Protein AF-K1RRA7-F1 (afdb_monomer_lite)

Secondary structure (DSSP, 8-state):
---TTS--SHHHHTT------TTBTTBPPTTS--TTIIIIIHHHHHHHHHHHHTTT-GGG-PPP---S-EEEEEEEEETTTTEEEEEEEEE-BPPPP-SSSPPPSSB--TT--PPPPPHHHHHHHSSEEEEEEEEETT-SPPSSBPPPPEEEEEEEESSS-EEEEEE---SSSPPPPBTT--PPPPPEEEEE-TTS-EEEEPSEEEEEE-TT-EEEEE------BS-GGGS-HHHHHHHHH-

pLDDT: mean 93.86, std 4.78, range [66.38, 98.62]

Organism: NCBI:txid408170

Radius of gyration: 19.61 Å; chains: 1; bounding box: 56×35×57 Å

Sequence (242 aa):
MTDPTIPPNSGTYRRFEVITPEGSLVNAVYPAATGSGNSITCQRLVDVLLGALAQVVPEKVCAAACGSMNGIQLGGYNPETHSFFANGETVGGGYGGMCDQDGTSGVNTHMTNTRNTPVEVLERIMPVKVIRYGLAPNSEGPGKHRGGFGIERVLEFQTDEVDCFIASDRVNTAPWGLNGGKAALGARFTVNRADGTEEHLPSKARVRFYKKDRLYIQTSGGGGWGNPLERDKKALKCDVKD

InterPro domains:
  IPR003692 Hydantoinase B/oxoprolinase [PF02538] (1-228)
  IPR045079 Oxoprolinase-like [PTHR11365] (4-187)

Structure (mmCIF, N/CA/C/O backbone):
data_AF-K1RRA7-F1
#
_entry.id   AF-K1RRA7-F1
#
loop_
_atom_site.group_PDB
_atom_site.id
_atom_site.type_symbol
_atom_site.label_atom_id
_atom_site.label_alt_id
_atom_site.label_comp_id
_atom_site.label_asym_id
_atom_site.label_entity_id
_atom_site.label_seq_id
_atom_site.pdbx_PDB_ins_code
_atom_site.Cartn_x
_atom_site.Cartn_y
_atom_site.Cartn_z
_atom_site.occupancy
_atom_site.B_iso_or_equiv
_atom_site.auth_seq_id
_atom_site.auth_comp_id
_atom_site.auth_asym_id
_atom_site.auth_atom_id
_atom_site.pdbx_PDB_model_num
ATOM 1 N N . MET A 1 1 ? 17.821 -9.047 -9.722 1.00 66.38 1 MET A N 1
ATOM 2 C CA . MET A 1 1 ? 18.661 -7.849 -9.954 1.00 66.38 1 MET A CA 1
ATOM 3 C C . MET A 1 1 ? 20.127 -8.109 -9.648 1.00 66.38 1 MET A C 1
ATOM 5 O O . MET A 1 1 ? 20.925 -8.082 -10.573 1.00 66.38 1 MET A O 1
ATOM 9 N N . THR A 1 2 ? 20.491 -8.387 -8.398 1.00 75.62 2 THR A N 1
ATOM 10 C CA . THR A 1 2 ? 21.842 -8.841 -8.030 1.00 75.62 2 THR A CA 1
ATOM 11 C C . THR A 1 2 ? 21.956 -10.359 -8.152 1.00 75.62 2 THR A C 1
ATOM 13 O O . THR A 1 2 ? 20.937 -11.049 -8.216 1.00 75.62 2 THR A O 1
ATOM 16 N N . ASP A 1 3 ? 23.184 -10.873 -8.206 1.00 78.31 3 ASP A N 1
ATOM 17 C CA . ASP A 1 3 ? 23.445 -12.312 -8.168 1.00 78.31 3 ASP A CA 1
ATOM 18 C C . ASP A 1 3 ? 23.044 -12.873 -6.784 1.00 78.31 3 ASP A C 1
ATOM 20 O O . ASP A 1 3 ? 23.628 -12.454 -5.779 1.00 78.31 3 ASP A O 1
ATOM 24 N N . PRO A 1 4 ? 22.042 -13.773 -6.696 1.00 79.62 4 PRO A N 1
ATOM 25 C CA . PRO A 1 4 ? 21.563 -14.305 -5.420 1.00 79.62 4 PRO A CA 1
ATOM 26 C C . PRO A 1 4 ? 22.560 -15.265 -4.756 1.00 79.62 4 PRO A C 1
ATOM 28 O O . PRO A 1 4 ? 22.376 -15.619 -3.595 1.00 79.62 4 PRO A O 1
ATOM 31 N N . THR A 1 5 ? 23.599 -15.702 -5.475 1.00 87.94 5 THR A N 1
ATOM 32 C CA . THR A 1 5 ? 24.622 -16.618 -4.957 1.00 87.94 5 THR A CA 1
ATOM 33 C C . THR A 1 5 ? 25.737 -15.897 -4.202 1.00 87.94 5 THR A C 1
ATOM 35 O O . THR A 1 5 ? 26.472 -16.527 -3.441 1.00 87.94 5 THR A O 1
ATOM 38 N N . ILE A 1 6 ? 25.859 -14.575 -4.370 1.00 85.31 6 ILE A N 1
ATOM 39 C CA . ILE A 1 6 ? 26.874 -13.777 -3.684 1.00 85.31 6 ILE A CA 1
ATOM 40 C C . ILE A 1 6 ? 26.382 -13.446 -2.264 1.00 85.31 6 ILE A C 1
ATOM 42 O O . ILE A 1 6 ? 25.338 -12.807 -2.114 1.00 85.31 6 ILE A O 1
ATOM 46 N N . PRO A 1 7 ? 27.129 -13.811 -1.203 1.00 84.69 7 PRO A N 1
ATOM 47 C CA . PRO A 1 7 ? 26.725 -13.508 0.166 1.00 84.69 7 PRO A CA 1
ATOM 48 C C . PRO A 1 7 ? 26.653 -11.995 0.427 1.00 84.69 7 PRO A C 1
ATOM 50 O O . PRO A 1 7 ? 27.599 -11.282 0.076 1.00 84.69 7 PRO A O 1
ATOM 53 N N . PRO A 1 8 ? 25.609 -11.491 1.111 1.00 83.38 8 PRO A N 1
ATOM 54 C CA . PRO A 1 8 ? 25.504 -10.076 1.452 1.00 83.38 8 PRO A CA 1
ATOM 55 C C . PRO A 1 8 ? 26.524 -9.721 2.542 1.00 83.38 8 PRO A C 1
ATOM 57 O O . PRO A 1 8 ? 26.328 -10.027 3.717 1.00 83.38 8 PRO A O 1
ATOM 60 N N . ASN A 1 9 ? 27.634 -9.083 2.168 1.00 88.44 9 ASN A N 1
ATOM 61 C CA . ASN A 1 9 ? 28.689 -8.684 3.104 1.00 88.44 9 ASN A CA 1
ATOM 62 C C . ASN A 1 9 ? 29.326 -7.341 2.713 1.00 88.44 9 ASN A C 1
ATOM 64 O O . ASN A 1 9 ? 29.144 -6.839 1.610 1.00 88.44 9 ASN A O 1
ATOM 68 N N . SER A 1 10 ? 30.109 -6.740 3.610 1.00 86.88 10 SER A N 1
ATOM 69 C CA . SER A 1 10 ? 30.722 -5.422 3.368 1.00 86.88 10 SER A CA 1
ATOM 70 C C . SER A 1 10 ? 31.636 -5.368 2.134 1.00 86.88 10 SER A C 1
ATOM 72 O O . SER A 1 10 ? 31.812 -4.300 1.547 1.00 86.88 10 SER A O 1
ATOM 74 N N . GLY A 1 11 ? 32.186 -6.503 1.694 1.00 88.94 11 GLY A N 1
ATOM 75 C CA . GLY A 1 11 ? 32.993 -6.606 0.481 1.00 88.94 11 GLY A CA 1
ATOM 76 C C . GLY A 1 11 ? 32.200 -6.326 -0.796 1.00 88.94 11 GLY A C 1
ATOM 77 O O . GLY A 1 11 ? 32.720 -5.651 -1.686 1.00 88.94 11 GLY A O 1
ATOM 78 N N . THR A 1 12 ? 30.937 -6.761 -0.874 1.00 85.44 12 THR A N 1
ATOM 79 C CA . THR A 1 12 ? 30.078 -6.491 -2.041 1.00 85.44 12 THR A CA 1
ATOM 80 C C . THR A 1 12 ? 29.676 -5.023 -2.115 1.00 85.44 12 THR A C 1
ATOM 82 O O . THR A 1 12 ? 29.569 -4.468 -3.206 1.00 85.44 12 THR A O 1
ATOM 85 N N . TYR A 1 13 ? 29.507 -4.367 -0.963 1.00 85.19 13 TYR A N 1
ATOM 86 C CA . TYR A 1 13 ? 29.111 -2.959 -0.898 1.00 85.19 13 TYR A CA 1
ATOM 87 C C . TYR A 1 13 ? 30.268 -1.983 -1.141 1.00 85.19 13 TYR A C 1
ATOM 89 O O . TYR A 1 13 ? 30.025 -0.865 -1.579 1.00 85.19 13 TYR A O 1
ATOM 97 N N . ARG A 1 14 ? 31.529 -2.405 -0.950 1.00 88.25 14 ARG A N 1
ATOM 98 C CA . ARG A 1 14 ? 32.730 -1.565 -1.164 1.00 88.25 14 ARG A CA 1
ATOM 99 C C . ARG A 1 14 ? 32.861 -1.019 -2.594 1.00 88.25 14 ARG A C 1
ATOM 101 O O . ARG A 1 14 ? 33.633 -0.099 -2.833 1.00 88.25 14 ARG A O 1
ATOM 108 N N . ARG A 1 15 ? 32.151 -1.611 -3.558 1.00 86.00 15 ARG A N 1
ATOM 109 C CA . ARG A 1 15 ? 32.143 -1.178 -4.964 1.00 86.00 15 ARG A CA 1
ATOM 110 C C . ARG A 1 15 ? 31.171 -0.034 -5.251 1.00 86.00 15 ARG A C 1
ATOM 112 O O . ARG A 1 15 ? 31.189 0.476 -6.365 1.00 86.00 15 ARG A O 1
ATOM 119 N N . PHE A 1 16 ? 30.351 0.356 -4.280 1.00 89.38 16 PHE A N 1
ATOM 120 C CA . PHE A 1 16 ? 29.408 1.456 -4.414 1.00 89.38 16 PHE A CA 1
ATOM 121 C C . PHE A 1 16 ? 29.888 2.662 -3.613 1.00 89.38 16 PHE A C 1
ATOM 123 O O . PHE A 1 16 ? 30.291 2.537 -2.458 1.00 89.38 16 PHE A O 1
ATOM 130 N N . GLU A 1 17 ? 29.801 3.833 -4.232 1.00 93.44 17 GLU A N 1
ATOM 131 C CA . GLU A 1 17 ? 29.967 5.121 -3.571 1.00 93.44 17 GLU A CA 1
ATOM 132 C C . GLU A 1 17 ? 28.585 5.762 -3.414 1.00 93.44 17 GLU A C 1
ATOM 134 O O . GLU A 1 17 ? 27.811 5.827 -4.371 1.00 93.44 17 GLU A O 1
ATOM 139 N N . VAL A 1 18 ? 28.251 6.199 -2.199 1.00 92.75 18 VAL A N 1
ATOM 140 C CA . VAL A 1 18 ? 26.974 6.858 -1.895 1.00 92.75 18 VAL A CA 1
ATOM 141 C C . VAL A 1 18 ? 27.254 8.335 -1.655 1.00 92.75 18 VAL A C 1
ATOM 143 O O . VAL A 1 18 ? 27.780 8.710 -0.610 1.00 92.75 18 VAL A O 1
ATOM 146 N N . ILE A 1 19 ? 26.908 9.168 -2.635 1.00 95.19 19 ILE A N 1
ATOM 147 C CA . ILE A 1 19 ? 27.115 10.617 -2.584 1.00 95.19 19 ILE A CA 1
ATOM 148 C C . ILE A 1 19 ? 25.776 11.282 -2.274 1.00 95.19 19 ILE A C 1
ATOM 150 O O . ILE A 1 19 ? 24.863 11.281 -3.100 1.00 95.19 19 ILE A O 1
ATOM 154 N N . THR A 1 20 ? 25.651 11.853 -1.077 1.00 95.12 20 THR A N 1
ATOM 155 C CA . THR A 1 20 ? 24.417 12.502 -0.610 1.00 95.12 20 THR A CA 1
ATOM 156 C C . THR A 1 20 ? 24.718 13.853 0.036 1.00 95.12 20 THR A C 1
ATOM 158 O O . THR A 1 20 ? 25.517 13.887 0.976 1.00 95.12 20 THR A O 1
ATOM 161 N N . PRO A 1 21 ? 24.066 14.955 -0.386 1.00 96.00 21 PRO A N 1
ATOM 162 C CA . PRO A 1 21 ? 24.260 16.262 0.238 1.00 96.00 21 PRO A CA 1
ATOM 163 C C . PRO A 1 21 ? 23.907 16.229 1.726 1.00 96.00 21 PRO A C 1
ATOM 165 O O . PRO A 1 21 ? 22.876 15.664 2.098 1.00 96.00 21 PRO A O 1
ATOM 168 N N . GLU A 1 22 ? 24.739 16.829 2.571 1.00 96.69 22 GLU A N 1
ATOM 169 C CA . GLU A 1 22 ? 24.452 16.987 3.998 1.00 96.69 22 GLU A CA 1
ATOM 170 C C . GLU A 1 22 ? 23.169 17.806 4.213 1.00 96.69 22 GLU A C 1
ATOM 172 O O . GLU A 1 22 ? 22.889 18.756 3.482 1.00 96.69 22 GLU A O 1
ATOM 177 N N . GLY A 1 23 ? 22.345 17.400 5.180 1.00 94.38 23 GLY A N 1
ATOM 178 C CA . GLY A 1 23 ? 21.047 18.021 5.457 1.00 94.38 23 GLY A CA 1
ATOM 179 C C . GLY A 1 23 ? 19.936 17.628 4.477 1.00 94.38 23 GLY A C 1
ATOM 180 O O . GLY A 1 23 ? 18.809 18.105 4.607 1.00 94.38 23 GLY A O 1
ATOM 181 N N . SER A 1 24 ? 20.215 16.755 3.504 1.00 94.56 24 SER A N 1
ATOM 182 C CA . SER A 1 24 ? 19.188 16.229 2.600 1.00 94.56 24 SER A CA 1
ATOM 183 C C . SER A 1 24 ? 18.287 15.194 3.284 1.00 94.56 24 SER A C 1
ATOM 185 O O . SER A 1 24 ? 18.611 14.648 4.338 1.00 94.56 24 SER A O 1
ATOM 187 N N . LEU A 1 25 ? 17.165 14.857 2.637 1.00 91.56 25 LEU A N 1
ATOM 188 C CA . LEU A 1 25 ? 16.210 13.841 3.109 1.00 91.56 25 LEU A CA 1
ATOM 189 C C . LEU A 1 25 ? 16.867 12.486 3.439 1.00 91.56 25 LEU A C 1
ATOM 191 O O . LEU A 1 25 ? 16.385 11.761 4.305 1.00 91.56 25 LEU A O 1
ATOM 195 N N . VAL A 1 26 ? 17.944 12.141 2.732 1.00 92.50 26 VAL A N 1
ATOM 196 C CA . VAL A 1 26 ? 18.659 10.862 2.857 1.00 92.50 26 VAL A CA 1
ATOM 197 C C . VAL A 1 26 ? 19.972 10.974 3.637 1.00 92.50 26 VAL A C 1
ATOM 199 O O . VAL A 1 26 ? 20.637 9.965 3.844 1.00 92.50 26 VAL A O 1
ATOM 202 N N . ASN A 1 27 ? 20.336 12.181 4.078 1.00 93.94 27 ASN A N 1
ATOM 203 C CA . ASN A 1 27 ? 21.521 12.471 4.885 1.00 93.94 27 ASN A CA 1
ATOM 204 C C . ASN A 1 27 ? 21.186 13.576 5.900 1.00 93.94 27 ASN A C 1
ATOM 206 O O . ASN A 1 27 ? 21.698 14.696 5.848 1.00 93.94 27 ASN A O 1
ATOM 210 N N . ALA A 1 28 ? 20.217 13.268 6.762 1.00 93.12 28 ALA A N 1
ATOM 211 C CA . ALA A 1 28 ? 19.696 14.195 7.751 1.00 93.12 28 ALA A CA 1
ATOM 212 C C . ALA A 1 28 ? 20.728 14.461 8.858 1.00 93.12 28 ALA A C 1
ATOM 214 O O . ALA A 1 28 ? 21.406 13.545 9.323 1.00 93.12 28 ALA A O 1
ATOM 215 N N . VAL A 1 29 ? 20.797 15.709 9.320 1.00 95.50 29 VAL A N 1
ATOM 216 C CA . VAL A 1 29 ? 21.694 16.132 10.403 1.00 95.50 29 VAL A CA 1
ATOM 217 C C . VAL A 1 29 ? 20.889 16.303 11.685 1.00 95.50 29 VAL A C 1
ATOM 219 O O . VAL A 1 29 ? 19.783 16.846 11.670 1.00 95.50 29 VAL A O 1
ATOM 222 N N . TYR A 1 30 ? 21.431 15.835 12.809 1.00 93.38 30 TYR A N 1
ATOM 223 C CA . TYR A 1 30 ? 20.816 16.028 14.122 1.00 93.38 30 TYR A CA 1
ATOM 224 C C . TYR A 1 30 ? 20.536 17.527 14.380 1.00 93.38 30 TYR A C 1
ATOM 226 O O . TYR A 1 30 ? 21.424 18.343 14.126 1.00 93.38 30 TYR A O 1
ATOM 234 N N . PRO A 1 31 ? 19.349 17.920 14.893 1.00 93.94 31 PRO A N 1
ATOM 235 C CA . PRO A 1 31 ? 18.292 17.097 15.500 1.00 93.94 31 PRO A CA 1
ATOM 236 C C . PRO A 1 31 ? 17.107 16.759 14.569 1.00 93.94 31 PRO A C 1
ATOM 238 O O . PRO A 1 31 ? 15.987 16.579 15.049 1.00 93.94 31 PRO A O 1
ATOM 241 N N . ALA A 1 32 ? 17.302 16.696 13.247 1.00 92.38 32 ALA A N 1
ATOM 242 C CA . ALA A 1 32 ? 16.218 16.376 12.315 1.00 92.38 32 ALA A CA 1
ATOM 243 C C . ALA A 1 32 ? 15.544 15.023 12.634 1.00 92.38 32 ALA A C 1
ATOM 245 O O . ALA A 1 32 ? 16.204 14.034 12.956 1.00 92.38 32 ALA A O 1
ATOM 246 N N . ALA A 1 33 ? 14.213 14.972 12.523 1.00 89.81 33 ALA A N 1
ATOM 247 C CA . ALA A 1 33 ? 13.432 13.778 12.833 1.00 89.81 33 ALA A CA 1
ATOM 248 C C . ALA A 1 33 ? 13.555 12.711 11.732 1.00 89.81 33 ALA A C 1
ATOM 250 O O . ALA A 1 33 ? 13.202 12.949 10.579 1.00 89.81 33 ALA A O 1
ATOM 251 N N . THR A 1 34 ? 13.991 11.505 12.103 1.00 90.19 34 THR A N 1
ATOM 252 C CA . THR A 1 34 ? 14.242 10.387 11.170 1.00 90.19 34 THR A CA 1
ATOM 253 C C . THR A 1 34 ? 13.409 9.133 11.461 1.00 90.19 34 THR A C 1
ATOM 255 O O . THR A 1 34 ? 13.574 8.115 10.790 1.00 90.19 34 THR A O 1
ATOM 258 N N . GLY A 1 35 ? 12.476 9.194 12.421 1.00 85.75 35 GLY A N 1
ATOM 259 C CA . GLY A 1 35 ? 11.791 8.019 12.983 1.00 85.75 35 GLY A CA 1
ATOM 260 C C . GLY A 1 35 ? 11.078 7.108 11.972 1.00 85.75 35 GLY A C 1
ATOM 261 O O . GLY A 1 35 ? 11.102 5.892 12.130 1.00 85.75 35 GLY A O 1
ATOM 262 N N . SER A 1 36 ? 10.499 7.660 10.900 1.00 83.50 36 SER A N 1
ATOM 263 C CA . SER A 1 36 ? 9.841 6.876 9.835 1.00 83.50 36 SER A CA 1
ATOM 264 C C . SER A 1 36 ? 10.665 6.764 8.545 1.00 83.50 36 SER A C 1
ATOM 266 O O . SER A 1 36 ? 10.149 6.299 7.528 1.00 83.50 36 SER A O 1
ATOM 268 N N . GLY A 1 37 ? 11.937 7.178 8.562 1.00 84.00 37 GLY A N 1
ATOM 269 C CA . GLY A 1 37 ? 12.802 7.180 7.378 1.00 84.00 37 GLY A CA 1
ATOM 270 C C . GLY A 1 37 ? 12.993 5.780 6.793 1.00 84.00 37 GLY A C 1
ATOM 271 O O . GLY A 1 37 ? 12.782 5.578 5.599 1.00 84.00 37 GLY A O 1
ATOM 272 N N . ASN A 1 38 ? 13.277 4.790 7.644 1.00 80.19 38 ASN A N 1
ATOM 273 C CA . ASN A 1 38 ? 13.473 3.402 7.210 1.00 80.19 38 ASN A CA 1
ATOM 274 C C . ASN A 1 38 ? 12.186 2.763 6.672 1.00 80.19 38 ASN A C 1
ATOM 276 O O . ASN A 1 38 ? 12.212 2.034 5.683 1.00 80.19 38 ASN A O 1
ATOM 280 N N . SER A 1 39 ? 11.051 3.040 7.312 1.00 80.44 39 SER A N 1
ATOM 281 C CA . SER A 1 39 ? 9.776 2.406 6.967 1.00 80.44 39 SER A CA 1
ATOM 282 C C . SER A 1 39 ? 9.144 3.004 5.710 1.00 80.44 39 SER A C 1
ATOM 284 O O . SER A 1 39 ? 8.529 2.283 4.927 1.00 80.44 39 SER A O 1
ATOM 286 N N . ILE A 1 40 ? 9.302 4.313 5.492 1.00 88.50 40 ILE A N 1
ATOM 287 C CA . ILE A 1 40 ? 8.595 5.041 4.430 1.00 88.50 40 ILE A CA 1
ATOM 288 C C . ILE A 1 40 ? 9.567 5.536 3.359 1.00 88.50 40 ILE A C 1
ATOM 290 O O . ILE A 1 40 ? 9.466 5.143 2.197 1.00 88.50 40 ILE A O 1
ATOM 294 N N . THR A 1 41 ? 10.550 6.355 3.735 1.00 90.06 41 THR A N 1
ATOM 295 C CA . THR A 1 41 ? 11.475 6.977 2.777 1.00 90.06 41 THR A CA 1
ATOM 296 C C . THR A 1 41 ? 12.340 5.941 2.061 1.00 90.06 41 THR A C 1
ATOM 298 O O . THR A 1 41 ? 12.452 5.987 0.838 1.00 90.06 41 THR A O 1
ATOM 301 N N . CYS A 1 42 ? 12.909 4.965 2.775 1.00 90.62 42 CYS A N 1
ATOM 302 C CA . CYS A 1 42 ? 13.746 3.935 2.151 1.00 90.62 42 CYS A CA 1
ATOM 303 C C . CYS A 1 42 ? 12.969 3.086 1.141 1.00 90.62 42 CYS A C 1
ATOM 305 O O . CYS A 1 42 ? 13.501 2.783 0.078 1.00 90.62 42 CYS A O 1
ATOM 307 N N . GLN A 1 43 ? 11.700 2.765 1.415 1.00 90.75 43 GLN A N 1
ATOM 308 C CA . GLN A 1 43 ? 10.836 2.066 0.458 1.00 90.75 43 GLN A CA 1
ATOM 309 C C . GLN A 1 43 ? 10.685 2.858 -0.849 1.00 90.75 43 GLN A C 1
ATOM 311 O O . GLN A 1 43 ? 10.818 2.295 -1.936 1.00 90.75 43 GLN A O 1
ATOM 316 N N . ARG A 1 44 ? 10.494 4.183 -0.756 1.00 90.75 44 ARG A N 1
ATOM 317 C CA . ARG A 1 44 ? 10.455 5.068 -1.931 1.00 90.75 44 ARG A CA 1
ATOM 318 C C . ARG A 1 44 ? 11.784 5.106 -2.681 1.00 90.75 44 ARG A C 1
ATOM 320 O O . ARG A 1 44 ? 11.774 5.122 -3.910 1.00 90.75 44 ARG A O 1
ATOM 327 N N . LEU A 1 45 ? 12.908 5.118 -1.964 1.00 93.06 45 LEU A N 1
ATOM 328 C CA . LEU A 1 45 ? 14.238 5.133 -2.574 1.00 93.06 45 LEU A CA 1
ATOM 329 C C . LEU A 1 45 ? 14.516 3.869 -3.383 1.00 93.06 45 LEU A C 1
ATOM 331 O O . LEU A 1 45 ? 15.107 3.980 -4.453 1.00 93.06 45 LEU A O 1
ATOM 335 N N . VAL A 1 46 ? 14.061 2.694 -2.931 1.00 93.75 46 VAL A N 1
ATOM 336 C CA . VAL A 1 46 ? 14.233 1.461 -3.715 1.00 93.75 46 VAL A CA 1
ATOM 337 C C . VAL A 1 46 ? 13.536 1.581 -5.069 1.00 93.75 46 VAL A C 1
ATOM 339 O O . VAL A 1 46 ? 14.169 1.311 -6.084 1.00 93.75 46 VAL A O 1
ATOM 342 N N . ASP A 1 47 ? 12.292 2.066 -5.112 1.00 93.31 47 ASP A N 1
ATOM 343 C CA . ASP A 1 47 ? 11.602 2.318 -6.384 1.00 93.31 47 ASP A CA 1
ATOM 344 C C . ASP A 1 47 ? 12.375 3.314 -7.264 1.00 93.31 47 ASP A C 1
ATOM 346 O O . ASP A 1 47 ? 12.502 3.102 -8.464 1.00 93.31 47 ASP A O 1
ATOM 350 N N . VAL A 1 48 ? 12.926 4.394 -6.698 1.00 93.44 48 VAL A N 1
ATOM 351 C CA . VAL A 1 48 ? 13.721 5.369 -7.473 1.00 93.44 48 VAL A CA 1
ATOM 352 C C . VAL A 1 48 ? 14.964 4.714 -8.083 1.00 93.44 48 VAL A C 1
ATOM 354 O O . VAL A 1 48 ? 15.236 4.899 -9.270 1.00 93.44 48 VAL A O 1
ATOM 357 N N . LEU A 1 49 ? 15.693 3.914 -7.301 1.00 94.12 49 LEU A N 1
ATOM 358 C CA . LEU A 1 49 ? 16.882 3.198 -7.767 1.00 94.12 49 LEU A CA 1
ATOM 359 C C . LEU A 1 49 ? 16.536 2.157 -8.835 1.00 94.12 49 LEU A C 1
ATOM 361 O O . LEU A 1 49 ? 17.233 2.056 -9.843 1.00 94.12 49 LEU A O 1
ATOM 365 N N . LEU A 1 50 ? 15.442 1.414 -8.652 1.00 94.38 50 LEU A N 1
ATOM 366 C CA . LEU A 1 50 ? 14.944 0.473 -9.652 1.00 94.38 50 LEU A CA 1
ATOM 367 C C . LEU A 1 50 ? 14.539 1.202 -10.937 1.00 94.38 50 LEU A C 1
ATOM 369 O O . LEU A 1 50 ? 14.958 0.793 -12.014 1.00 94.38 50 LEU A O 1
ATOM 373 N N . GLY A 1 51 ? 13.825 2.324 -10.845 1.00 93.94 51 GLY A N 1
ATOM 374 C CA . GLY A 1 51 ? 13.471 3.145 -12.005 1.00 93.94 51 GLY A CA 1
ATOM 375 C C . GLY A 1 51 ? 14.690 3.666 -12.777 1.00 93.94 51 GLY A C 1
ATOM 376 O O . GLY A 1 51 ? 14.671 3.700 -14.006 1.00 93.94 51 GLY A O 1
ATOM 377 N N . ALA A 1 52 ? 15.778 4.016 -12.084 1.00 95.06 52 ALA A N 1
ATOM 378 C CA . ALA A 1 52 ? 17.042 4.377 -12.726 1.00 95.06 52 ALA A CA 1
ATOM 379 C C . ALA A 1 52 ? 17.698 3.171 -13.421 1.00 95.06 52 ALA A C 1
ATOM 381 O O . ALA A 1 52 ? 18.088 3.261 -14.584 1.00 95.06 52 ALA A O 1
ATOM 382 N N . LEU A 1 53 ? 17.764 2.018 -12.747 1.00 93.69 53 LEU A N 1
ATOM 383 C CA . LEU A 1 53 ? 18.333 0.787 -13.307 1.00 93.69 53 LEU A CA 1
ATOM 384 C C . LEU A 1 53 ? 17.521 0.240 -14.485 1.00 93.69 53 LEU A C 1
ATOM 386 O O . LEU A 1 53 ? 18.094 -0.366 -15.388 1.00 93.69 53 LEU A O 1
ATOM 390 N N . ALA A 1 54 ? 16.212 0.487 -14.518 1.00 93.69 54 ALA A N 1
ATOM 391 C CA . ALA A 1 54 ? 15.343 0.075 -15.611 1.00 93.69 54 ALA A CA 1
ATOM 392 C C . ALA A 1 54 ? 15.697 0.748 -16.947 1.00 93.69 54 ALA A C 1
ATOM 394 O O . ALA A 1 54 ? 15.352 0.223 -17.998 1.00 93.69 54 ALA A O 1
ATOM 395 N N . GLN A 1 55 ? 16.411 1.878 -16.930 1.00 92.75 55 GLN A N 1
ATOM 396 C CA . GLN A 1 55 ? 16.918 2.516 -18.151 1.00 92.75 55 GLN A CA 1
ATOM 397 C C . GLN A 1 55 ? 18.106 1.758 -18.763 1.00 92.75 55 GLN A C 1
ATOM 399 O O . GLN A 1 55 ? 18.434 1.977 -19.925 1.00 92.75 55 GLN A O 1
ATOM 404 N N . VAL A 1 56 ? 18.750 0.877 -17.990 1.00 93.62 56 VAL A N 1
ATOM 405 C CA . VAL A 1 56 ? 19.959 0.142 -18.392 1.00 93.62 56 VAL A CA 1
ATOM 406 C C . VAL A 1 56 ? 19.683 -1.354 -18.560 1.00 93.62 56 VAL A C 1
ATOM 408 O O . VAL A 1 56 ? 20.160 -1.953 -19.517 1.00 93.62 56 VAL A O 1
ATOM 411 N N . VAL A 1 57 ? 18.923 -1.957 -17.640 1.00 92.31 57 VAL A N 1
ATOM 412 C CA . VAL A 1 57 ? 18.599 -3.399 -17.604 1.00 92.31 57 VAL A CA 1
ATOM 413 C C . VAL A 1 57 ? 17.103 -3.631 -17.314 1.00 92.31 57 VAL A C 1
ATOM 415 O O . VAL A 1 57 ? 16.747 -4.211 -16.280 1.00 92.31 57 VAL A O 1
ATOM 418 N N . PRO A 1 58 ? 16.194 -3.141 -18.180 1.00 87.31 58 PRO A N 1
ATOM 419 C CA . PRO A 1 58 ? 14.743 -3.177 -17.955 1.00 87.31 58 PRO A CA 1
ATOM 420 C C . PRO A 1 58 ? 14.181 -4.584 -17.716 1.00 87.31 58 PRO A C 1
ATOM 422 O O . PRO A 1 58 ? 13.179 -4.738 -17.022 1.00 87.31 58 PRO A O 1
ATOM 425 N N . GLU A 1 59 ? 14.813 -5.615 -18.269 1.00 89.56 59 GLU A N 1
ATOM 426 C CA . GLU A 1 59 ? 14.403 -7.011 -18.141 1.00 89.56 59 GLU A CA 1
ATOM 427 C C . GLU A 1 59 ? 14.674 -7.604 -16.753 1.00 89.56 59 GLU A C 1
ATOM 429 O O . GLU A 1 59 ? 14.057 -8.595 -16.374 1.00 89.56 59 GLU A O 1
ATOM 434 N N . LYS A 1 60 ? 15.562 -7.001 -15.956 1.00 90.12 60 LYS A N 1
ATOM 435 C CA . LYS A 1 60 ? 15.865 -7.490 -14.600 1.00 90.12 60 LYS A CA 1
ATOM 436 C C . LYS A 1 60 ? 15.091 -6.756 -13.504 1.00 90.12 60 LYS A C 1
ATOM 438 O O . LYS A 1 60 ? 15.140 -7.183 -12.347 1.00 90.12 60 LYS A O 1
ATOM 443 N N . VAL A 1 61 ? 14.407 -5.667 -13.855 1.00 93.44 61 VAL A N 1
ATOM 444 C CA . VAL A 1 61 ? 13.755 -4.738 -12.928 1.00 93.44 61 VAL A CA 1
ATOM 445 C C . VAL A 1 61 ? 12.236 -4.929 -12.940 1.00 93.44 61 VAL A C 1
ATOM 447 O O . VAL A 1 61 ? 11.626 -5.110 -13.991 1.00 93.44 61 VAL A O 1
ATOM 450 N N . CYS A 1 62 ? 11.612 -4.858 -11.764 1.00 95.25 62 CYS A N 1
ATOM 451 C CA . CYS A 1 62 ? 10.159 -4.777 -11.645 1.00 95.25 62 CYS A CA 1
ATOM 452 C C . CYS A 1 62 ? 9.652 -3.336 -11.823 1.00 95.25 62 CYS A C 1
ATOM 454 O O . CYS A 1 62 ? 10.373 -2.364 -11.596 1.00 95.25 62 CYS A O 1
ATOM 456 N N . ALA A 1 63 ? 8.380 -3.188 -12.192 1.00 97.12 63 ALA A N 1
ATOM 457 C CA . ALA A 1 63 ? 7.668 -1.922 -12.032 1.00 97.12 63 ALA A CA 1
ATOM 458 C C . ALA A 1 63 ? 7.612 -1.496 -10.548 1.00 97.12 63 ALA A C 1
ATOM 460 O O . ALA A 1 63 ? 7.963 -2.273 -9.657 1.00 97.12 63 ALA A O 1
ATOM 461 N N . ALA A 1 64 ? 7.161 -0.273 -10.255 1.00 96.94 64 ALA A N 1
ATOM 462 C CA . ALA A 1 64 ? 7.120 0.198 -8.869 1.00 96.94 64 ALA A CA 1
ATOM 463 C C . ALA A 1 64 ? 6.221 -0.699 -8.013 1.00 96.94 64 ALA A C 1
ATOM 465 O O . ALA A 1 64 ? 5.095 -1.011 -8.410 1.00 96.94 64 ALA A O 1
ATOM 466 N N . ALA A 1 65 ? 6.672 -1.067 -6.819 1.00 95.81 65 ALA A N 1
ATOM 467 C CA . ALA A 1 65 ? 5.797 -1.738 -5.868 1.00 95.81 65 ALA A CA 1
ATOM 468 C C . ALA A 1 65 ? 4.934 -0.717 -5.105 1.00 95.81 65 ALA A C 1
ATOM 470 O O . ALA A 1 65 ? 5.018 0.501 -5.318 1.00 95.81 65 ALA A O 1
ATOM 471 N N . CYS A 1 66 ? 4.156 -1.213 -4.139 1.00 94.31 66 CYS A N 1
ATOM 472 C CA . CYS A 1 66 ? 3.490 -0.393 -3.131 1.00 94.31 66 CYS A CA 1
ATOM 473 C C . CYS A 1 66 ? 4.456 0.649 -2.541 1.00 94.31 66 CYS A C 1
ATOM 475 O O . CYS A 1 66 ? 4.071 1.796 -2.322 1.00 94.31 66 CYS A O 1
ATOM 477 N N . GLY A 1 67 ? 5.730 0.286 -2.345 1.00 88.69 67 GLY A N 1
ATOM 478 C CA . GLY A 1 67 ? 6.792 1.247 -2.043 1.00 88.69 67 GLY A CA 1
ATOM 479 C C . GLY A 1 67 ? 6.524 2.045 -0.766 1.00 88.69 67 GLY A C 1
ATOM 480 O O . GLY A 1 67 ? 6.880 3.222 -0.692 1.00 88.69 67 GLY A O 1
ATOM 481 N N . SER A 1 68 ? 5.862 1.404 0.201 1.00 89.75 68 SER A N 1
ATOM 482 C CA . SER A 1 68 ? 5.535 1.912 1.529 1.00 89.75 68 SER A CA 1
ATOM 483 C C . SER A 1 68 ? 5.357 0.732 2.485 1.00 89.75 68 SER A C 1
ATOM 485 O O . SER A 1 68 ? 4.679 -0.241 2.153 1.00 89.75 68 SER A O 1
ATOM 487 N N . MET A 1 69 ? 5.937 0.817 3.683 1.00 89.94 69 MET A N 1
ATOM 488 C CA . MET A 1 69 ? 5.555 -0.035 4.808 1.00 89.94 69 MET A CA 1
ATOM 489 C C . MET A 1 69 ? 4.369 0.648 5.495 1.00 89.94 69 MET A C 1
ATOM 491 O O . MET A 1 69 ? 4.577 1.545 6.306 1.00 89.94 69 MET A O 1
ATOM 495 N N . ASN A 1 70 ? 3.135 0.278 5.140 1.00 92.56 70 ASN A N 1
ATOM 496 C CA . ASN A 1 70 ? 1.934 0.966 5.631 1.00 92.56 70 ASN A CA 1
ATOM 497 C C . ASN A 1 70 ? 1.749 0.721 7.133 1.00 92.56 70 ASN A C 1
ATOM 499 O O . ASN A 1 70 ? 1.154 -0.277 7.540 1.00 92.56 70 ASN A O 1
ATOM 503 N N . GLY A 1 71 ? 2.302 1.614 7.948 1.00 93.50 71 GLY A N 1
ATOM 504 C CA . GLY A 1 71 ? 2.308 1.515 9.394 1.00 93.50 71 GLY A CA 1
ATOM 505 C C . GLY A 1 71 ? 1.011 2.041 9.988 1.00 93.50 71 GLY A C 1
ATOM 506 O O . GLY A 1 71 ? 0.683 3.210 9.797 1.00 93.50 71 GLY A O 1
ATOM 507 N N . ILE A 1 72 ? 0.329 1.199 10.760 1.00 95.00 72 ILE A N 1
ATOM 508 C CA . ILE A 1 72 ? -0.841 1.558 11.563 1.00 95.00 72 ILE A CA 1
ATOM 509 C C . ILE A 1 72 ? -0.488 1.282 13.020 1.00 95.00 72 ILE A C 1
ATOM 511 O O . ILE A 1 72 ? -0.291 0.130 13.404 1.00 95.00 72 ILE A O 1
ATOM 515 N N . GLN A 1 73 ? -0.339 2.331 13.822 1.00 95.69 73 GLN A N 1
ATOM 516 C CA . GLN A 1 73 ? -0.080 2.210 15.253 1.00 95.69 73 GLN A CA 1
ATOM 517 C C . GLN A 1 73 ? -1.339 2.592 16.009 1.00 95.69 73 GLN A C 1
ATOM 519 O O . GLN A 1 73 ? -1.848 3.696 15.842 1.00 95.69 73 GLN A O 1
ATOM 524 N N . LEU A 1 74 ? -1.819 1.679 16.840 1.00 96.69 74 LEU A N 1
ATOM 525 C CA . LEU A 1 74 ? -3.006 1.838 17.661 1.00 96.69 74 LEU A CA 1
ATOM 526 C C . LEU A 1 74 ? -2.599 1.802 19.128 1.00 96.69 74 LEU A C 1
ATOM 528 O O . LEU A 1 74 ? -1.771 0.982 19.525 1.00 96.69 74 LEU A O 1
ATOM 532 N N . GLY A 1 75 ? -3.194 2.675 19.927 1.00 96.75 75 GLY A N 1
ATOM 533 C CA . GLY A 1 75 ? -3.010 2.703 21.369 1.00 96.75 75 GLY A CA 1
ATOM 534 C C . GLY A 1 75 ? -4.286 3.136 22.066 1.00 96.75 75 GLY A C 1
ATOM 535 O O . GLY A 1 75 ? -5.005 4.001 21.573 1.00 96.75 75 GLY A O 1
ATOM 536 N N . GLY A 1 76 ? -4.577 2.533 23.209 1.00 96.38 76 GLY A N 1
ATOM 537 C CA . GLY A 1 76 ? -5.784 2.842 23.961 1.00 96.38 76 GLY A CA 1
ATOM 538 C C . GLY A 1 76 ? -5.897 2.003 25.221 1.00 96.38 76 GLY A C 1
ATOM 539 O O . GLY A 1 76 ? -4.942 1.358 25.655 1.00 96.38 76 GLY A O 1
ATOM 540 N N . TYR A 1 77 ? -7.081 2.013 25.818 1.00 95.25 77 TYR A N 1
ATOM 541 C CA . TYR A 1 77 ? -7.360 1.267 27.035 1.00 95.25 77 TYR A CA 1
ATOM 542 C C . TYR A 1 77 ? -8.461 0.241 26.793 1.00 95.25 77 TYR A C 1
ATOM 544 O O . TYR A 1 77 ? -9.484 0.552 26.183 1.00 95.25 77 TYR A O 1
ATOM 552 N N . ASN A 1 78 ? -8.244 -0.993 27.243 1.00 93.06 78 ASN A N 1
ATOM 553 C CA . ASN A 1 78 ? -9.249 -2.041 27.156 1.00 93.06 78 ASN A CA 1
ATOM 554 C C . ASN A 1 78 ? -10.126 -2.003 28.425 1.00 93.06 78 ASN A C 1
ATOM 556 O O . ASN A 1 78 ? -9.606 -2.246 29.519 1.00 93.06 78 ASN A O 1
ATOM 560 N N . PRO A 1 79 ? -11.435 -1.711 28.304 1.00 90.06 79 PRO A N 1
ATOM 561 C CA . PRO A 1 79 ? -12.328 -1.597 29.452 1.00 90.06 79 PRO A CA 1
ATOM 562 C C . PRO A 1 79 ? -12.635 -2.943 30.120 1.00 90.06 79 PRO A C 1
ATOM 564 O O . PRO A 1 79 ? -12.995 -2.950 31.291 1.00 90.06 79 PRO A O 1
ATOM 567 N N . GLU A 1 80 ? -12.489 -4.069 29.415 1.00 89.62 80 GLU A N 1
ATOM 568 C CA . GLU A 1 80 ? -12.759 -5.407 29.960 1.00 89.62 80 GLU A CA 1
ATOM 569 C C . GLU A 1 80 ? -11.574 -5.944 30.768 1.00 89.62 80 GLU A C 1
ATOM 571 O O . GLU A 1 80 ? -11.754 -6.553 31.821 1.00 89.62 80 GLU A O 1
ATOM 576 N N . THR A 1 81 ? -10.347 -5.714 30.292 1.00 91.25 81 THR A N 1
ATOM 577 C CA . THR A 1 81 ? -9.124 -6.190 30.962 1.00 91.25 81 THR A CA 1
ATOM 578 C C . THR A 1 81 ? -8.499 -5.151 31.886 1.00 91.25 81 THR A C 1
ATOM 580 O O . THR A 1 81 ? -7.530 -5.461 32.578 1.00 91.25 81 THR A O 1
ATOM 583 N N . HIS A 1 82 ? -9.018 -3.920 31.887 1.00 91.62 82 HIS A N 1
ATOM 584 C CA . HIS A 1 82 ? -8.476 -2.785 32.634 1.00 91.62 82 HIS A CA 1
ATOM 585 C C . HIS A 1 82 ? -6.975 -2.555 32.381 1.00 91.62 82 HIS A C 1
ATOM 587 O O . HIS A 1 82 ? -6.206 -2.221 33.288 1.00 91.62 82 HIS A O 1
ATOM 593 N N . SER A 1 83 ? -6.540 -2.714 31.130 1.00 93.31 83 SER A N 1
ATOM 594 C CA . SER A 1 83 ? -5.134 -2.579 30.749 1.00 93.31 83 SER A CA 1
ATOM 595 C C . SER A 1 83 ? -4.954 -1.721 29.504 1.00 93.31 83 SER A C 1
ATOM 597 O O . SER A 1 83 ? -5.777 -1.735 28.587 1.00 93.31 83 SER A O 1
ATOM 599 N N . PHE A 1 84 ? -3.829 -1.010 29.449 1.00 94.06 84 PHE A N 1
ATOM 600 C CA . PHE A 1 84 ? -3.399 -0.330 28.234 1.00 94.06 84 PHE A CA 1
ATOM 601 C C . PHE A 1 84 ? -3.039 -1.355 27.155 1.00 94.06 84 PHE A C 1
ATOM 603 O O . PHE A 1 84 ? -2.401 -2.370 27.445 1.00 94.06 84 PHE A O 1
ATOM 610 N N . PHE A 1 85 ? -3.418 -1.070 25.915 1.00 93.88 85 PHE A N 1
ATOM 611 C CA . PHE A 1 85 ? -2.968 -1.809 24.747 1.00 93.88 85 PHE A CA 1
ATOM 612 C C . PHE A 1 85 ? -2.225 -0.870 23.802 1.00 93.88 85 PHE A C 1
ATOM 614 O O . PHE A 1 85 ? -2.597 0.289 23.623 1.00 93.88 85 PHE A O 1
ATOM 621 N N . ALA A 1 86 ? -1.186 -1.398 23.166 1.00 94.06 86 ALA A N 1
ATOM 622 C CA . ALA A 1 86 ? -0.523 -0.766 22.042 1.00 94.06 86 ALA A CA 1
ATOM 623 C C . ALA A 1 86 ? -0.172 -1.836 21.018 1.00 94.06 86 ALA A C 1
ATOM 625 O O . ALA A 1 86 ? 0.386 -2.878 21.362 1.00 94.06 86 ALA A O 1
ATOM 626 N N . ASN A 1 87 ? -0.494 -1.567 19.761 1.00 92.94 87 ASN A N 1
ATOM 627 C CA . ASN A 1 87 ? -0.234 -2.480 18.667 1.00 92.94 87 ASN A CA 1
ATOM 628 C C . ASN A 1 87 ? 0.250 -1.705 17.446 1.00 92.94 87 ASN A C 1
ATOM 630 O O . ASN A 1 87 ? -0.400 -0.763 16.996 1.00 92.94 87 ASN A O 1
ATOM 634 N N . GLY A 1 88 ? 1.393 -2.117 16.909 1.00 91.38 88 GLY A N 1
ATOM 635 C CA . GLY A 1 88 ? 1.921 -1.610 15.652 1.00 91.38 88 GLY A CA 1
ATOM 636 C C . GLY A 1 88 ? 1.785 -2.673 14.576 1.00 91.38 88 GLY A C 1
ATOM 637 O O . GLY A 1 88 ? 2.386 -3.737 14.690 1.00 91.38 88 GLY A O 1
ATOM 638 N N . GLU A 1 89 ? 1.042 -2.374 13.518 1.00 89.56 89 GLU A N 1
ATOM 639 C CA . GLU A 1 89 ? 0.950 -3.234 12.343 1.00 89.56 89 GLU A CA 1
ATOM 640 C C . GLU A 1 89 ? 1.598 -2.591 11.125 1.00 89.56 89 GLU A C 1
ATOM 642 O O . GLU A 1 89 ? 1.615 -1.369 10.965 1.00 89.56 89 GLU A O 1
ATOM 647 N N . THR A 1 90 ? 2.086 -3.444 10.229 1.00 92.06 90 THR A N 1
ATOM 648 C CA . THR A 1 90 ? 2.549 -3.056 8.897 1.00 92.06 90 THR A CA 1
ATOM 649 C C . THR A 1 90 ? 1.727 -3.799 7.857 1.00 92.06 90 THR A C 1
ATOM 651 O O . THR A 1 90 ? 1.822 -5.025 7.756 1.00 92.06 90 THR A O 1
ATOM 654 N N . VAL A 1 91 ? 0.924 -3.075 7.084 1.00 93.19 91 VAL A N 1
ATOM 655 C CA . VAL A 1 91 ? 0.077 -3.659 6.041 1.00 93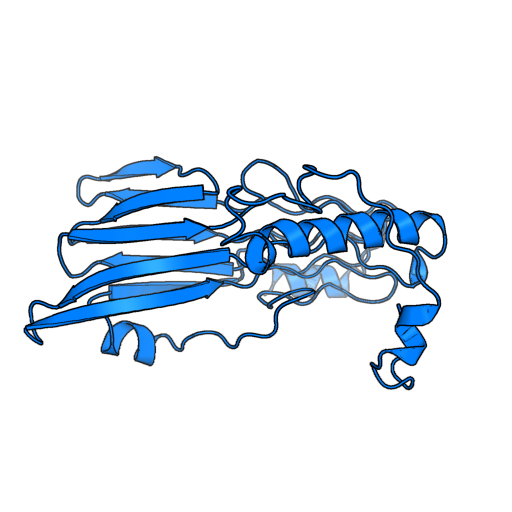.19 91 VAL A CA 1
ATOM 656 C C . VAL A 1 91 ? 0.851 -3.699 4.721 1.00 93.19 91 VAL A C 1
ATOM 658 O O . VAL A 1 91 ? 1.359 -2.677 4.254 1.00 93.19 91 VAL A O 1
ATOM 661 N N . GLY A 1 92 ? 0.962 -4.890 4.130 1.00 94.25 92 GLY A N 1
ATOM 662 C CA . GLY A 1 92 ? 1.589 -5.089 2.820 1.00 94.25 92 GLY A CA 1
ATOM 663 C C . GLY A 1 92 ? 0.794 -4.454 1.674 1.00 94.25 92 GLY A C 1
ATOM 664 O O . GLY A 1 92 ? -0.240 -3.820 1.879 1.00 94.25 92 GLY A O 1
ATOM 665 N N . GLY A 1 93 ? 1.258 -4.647 0.446 1.00 95.31 93 GLY A N 1
ATOM 666 C CA . GLY A 1 93 ? 0.585 -4.169 -0.758 1.00 95.31 93 GLY A CA 1
ATOM 667 C C . GLY A 1 93 ? 0.988 -4.976 -1.984 1.00 95.31 93 GLY A C 1
ATOM 668 O O . GLY A 1 93 ? 1.428 -6.120 -1.868 1.00 95.31 93 GLY A O 1
ATOM 669 N N . GLY A 1 94 ? 0.835 -4.388 -3.166 1.00 96.81 94 GLY A N 1
ATOM 670 C CA . GLY A 1 94 ? 1.209 -5.060 -4.408 1.00 96.81 94 GLY A CA 1
ATOM 671 C C . GLY A 1 94 ? 2.693 -4.929 -4.748 1.00 96.81 94 GLY A C 1
ATOM 672 O O . GLY A 1 94 ? 3.268 -3.843 -4.657 1.00 96.81 94 GLY A O 1
ATOM 673 N N . TYR A 1 95 ? 3.315 -6.021 -5.190 1.00 97.00 95 TYR A N 1
ATOM 674 C CA . TYR A 1 95 ? 4.626 -5.990 -5.841 1.00 97.00 95 TYR A CA 1
ATOM 675 C C . TYR A 1 95 ? 4.487 -5.554 -7.306 1.00 97.00 95 TYR A C 1
ATOM 677 O O . TYR A 1 95 ? 3.450 -5.787 -7.924 1.00 97.00 95 TYR A O 1
ATOM 685 N N . GLY A 1 96 ? 5.508 -4.922 -7.882 1.00 97.44 96 GLY A N 1
ATOM 686 C CA . GLY A 1 96 ? 5.472 -4.543 -9.295 1.00 97.44 96 GLY A CA 1
ATOM 687 C C . GLY A 1 96 ? 5.591 -5.746 -10.232 1.00 97.44 96 GLY A C 1
ATOM 688 O O . GLY A 1 96 ? 6.303 -6.703 -9.926 1.00 97.44 96 GLY A O 1
ATOM 689 N N . GLY A 1 97 ? 4.918 -5.684 -11.382 1.00 97.31 97 GLY A N 1
ATOM 690 C CA . GLY A 1 97 ? 5.071 -6.674 -12.449 1.00 97.31 97 GLY A CA 1
ATOM 691 C C . GLY A 1 97 ? 6.500 -6.705 -12.999 1.00 97.31 97 GLY A C 1
ATOM 692 O O . GLY A 1 97 ? 7.216 -5.698 -12.964 1.00 97.31 97 GLY A O 1
ATOM 693 N N . MET A 1 98 ? 6.920 -7.862 -13.503 1.00 96.06 98 MET A N 1
ATOM 694 C CA . MET A 1 98 ? 8.250 -8.104 -14.071 1.00 96.06 98 MET A CA 1
ATOM 695 C C . MET A 1 98 ? 8.157 -8.455 -15.559 1.00 96.06 98 MET A C 1
ATOM 697 O O . MET A 1 98 ? 7.069 -8.585 -16.120 1.00 96.06 98 MET A O 1
ATOM 701 N N . CYS A 1 99 ? 9.300 -8.595 -16.231 1.00 95.62 99 CYS A N 1
ATOM 702 C CA . CYS A 1 99 ? 9.324 -8.909 -17.660 1.00 95.62 99 CYS A CA 1
ATOM 703 C C . CYS A 1 99 ? 8.786 -10.302 -18.008 1.00 95.62 99 CYS A C 1
ATOM 705 O O . CYS A 1 99 ? 8.429 -10.532 -19.162 1.00 95.62 99 CYS A O 1
ATOM 707 N N . ASP A 1 100 ? 8.696 -11.191 -17.021 1.00 95.00 100 ASP A N 1
ATOM 708 C CA . ASP A 1 100 ? 8.403 -12.618 -17.152 1.00 95.00 100 ASP A CA 1
ATOM 709 C C . ASP A 1 100 ? 7.294 -13.121 -16.211 1.00 95.00 100 ASP A C 1
ATOM 711 O O . ASP A 1 100 ? 6.844 -14.255 -16.367 1.00 95.00 100 ASP A O 1
ATOM 715 N N . GLN A 1 101 ? 6.832 -12.306 -15.256 1.00 96.19 101 GLN A N 1
ATOM 716 C CA . GLN A 1 101 ? 5.817 -12.712 -14.281 1.00 96.19 101 GLN A CA 1
ATOM 717 C C . GLN A 1 101 ? 5.035 -11.538 -13.682 1.00 96.19 101 GLN A C 1
ATOM 719 O O . GLN A 1 101 ? 5.525 -10.406 -13.594 1.00 96.19 101 GLN A O 1
ATOM 724 N N . ASP A 1 102 ? 3.814 -11.834 -13.233 1.00 97.94 102 ASP A N 1
ATOM 725 C CA . ASP A 1 102 ? 2.969 -10.905 -12.482 1.00 97.94 102 ASP A CA 1
ATOM 726 C C . ASP A 1 102 ? 3.572 -10.581 -11.104 1.00 97.94 102 ASP A C 1
ATOM 728 O O . ASP A 1 102 ? 4.323 -11.363 -10.515 1.00 97.94 102 ASP A O 1
ATOM 732 N N . GLY A 1 103 ? 3.219 -9.415 -10.568 1.00 97.25 103 GLY A N 1
ATOM 733 C CA . GLY A 1 103 ? 3.606 -9.010 -9.224 1.00 97.25 103 GLY A CA 1
ATOM 734 C C . GLY A 1 103 ? 2.843 -9.776 -8.141 1.00 97.25 103 GLY A C 1
ATOM 735 O O . GLY A 1 103 ? 1.624 -9.949 -8.205 1.00 97.25 103 GLY A O 1
ATOM 736 N N . THR A 1 104 ? 3.546 -10.188 -7.088 1.00 96.69 104 THR A N 1
ATOM 737 C CA . THR A 1 104 ? 2.927 -10.824 -5.918 1.00 96.69 104 THR A CA 1
ATOM 738 C C . THR A 1 104 ? 1.979 -9.861 -5.200 1.00 96.69 104 THR A C 1
ATOM 740 O O . THR A 1 104 ? 2.301 -8.691 -4.988 1.00 96.69 104 THR A O 1
ATOM 743 N N . SER A 1 105 ? 0.804 -10.353 -4.812 1.00 96.88 105 SER A N 1
ATOM 744 C CA . SER A 1 105 ? -0.257 -9.549 -4.190 1.00 96.88 105 SER A CA 1
ATOM 745 C C . SER A 1 105 ? -0.215 -9.614 -2.663 1.00 96.88 105 SER A C 1
ATOM 747 O O . SER A 1 105 ? 0.091 -10.664 -2.104 1.00 96.88 105 SER A O 1
ATOM 749 N N . GLY A 1 106 ? -0.553 -8.515 -1.987 1.00 95.00 106 GLY A N 1
ATOM 750 C CA . GLY A 1 106 ? -0.715 -8.476 -0.530 1.00 95.00 106 GLY A CA 1
ATOM 751 C C . GLY A 1 106 ? 0.541 -8.800 0.289 1.00 95.00 106 GLY A C 1
ATOM 752 O O . GLY A 1 106 ? 0.434 -9.339 1.390 1.00 95.00 106 GLY A O 1
ATOM 753 N N . VAL A 1 107 ? 1.729 -8.476 -0.223 1.00 94.56 107 VAL A N 1
ATOM 754 C CA . VAL A 1 107 ? 3.011 -8.783 0.427 1.00 94.56 107 VAL A CA 1
ATOM 755 C C . VAL A 1 107 ? 3.732 -7.533 0.909 1.00 94.56 107 VAL A C 1
ATOM 757 O O . VAL A 1 107 ? 3.525 -6.420 0.428 1.00 94.56 107 VAL A O 1
ATOM 760 N N . ASN A 1 108 ? 4.620 -7.728 1.877 1.00 92.50 108 ASN A N 1
ATOM 761 C CA . ASN A 1 108 ? 5.648 -6.747 2.182 1.00 92.50 108 ASN A CA 1
ATOM 762 C C . ASN A 1 108 ? 6.671 -6.703 1.036 1.00 92.50 108 ASN A C 1
ATOM 764 O O . ASN A 1 108 ? 7.035 -7.739 0.480 1.00 92.50 108 ASN A O 1
ATOM 768 N N . THR A 1 109 ? 7.094 -5.499 0.650 1.00 90.44 109 THR A N 1
ATOM 769 C CA . THR A 1 109 ? 7.930 -5.275 -0.536 1.00 90.44 109 THR A CA 1
ATOM 770 C C . THR A 1 109 ? 9.273 -4.660 -0.159 1.00 90.44 109 THR A C 1
ATOM 772 O O . THR A 1 109 ? 9.397 -3.978 0.856 1.00 90.44 109 THR A O 1
ATOM 775 N N . HIS A 1 110 ? 10.281 -4.864 -1.005 1.00 90.06 110 HIS A N 1
ATOM 776 C CA . HIS A 1 110 ? 11.626 -4.295 -0.866 1.00 90.06 110 HIS A CA 1
ATOM 777 C C . HIS A 1 110 ? 12.283 -4.556 0.501 1.00 90.06 110 HIS A C 1
ATOM 779 O O . HIS A 1 110 ? 12.777 -5.650 0.747 1.00 90.06 110 HIS A O 1
ATOM 785 N N . MET A 1 111 ? 12.310 -3.546 1.375 1.00 84.44 111 MET A N 1
ATOM 786 C CA . MET A 1 111 ? 13.057 -3.530 2.635 1.00 84.44 111 MET A CA 1
ATOM 787 C C . MET A 1 111 ? 12.294 -4.177 3.802 1.00 84.44 111 MET A C 1
ATOM 789 O O . MET A 1 111 ? 12.689 -4.003 4.954 1.00 84.44 111 MET A O 1
ATOM 793 N N . THR A 1 112 ? 11.181 -4.874 3.546 1.00 82.38 112 THR A N 1
ATOM 794 C CA . THR A 1 112 ? 10.335 -5.460 4.596 1.00 82.38 112 THR A CA 1
ATOM 795 C C . THR A 1 112 ? 9.986 -6.915 4.337 1.00 82.38 112 THR A C 1
ATOM 797 O O . THR A 1 112 ? 9.786 -7.333 3.201 1.00 82.38 112 THR A O 1
ATOM 800 N N . ASN A 1 113 ? 9.886 -7.687 5.421 1.00 84.38 113 ASN A N 1
ATOM 801 C CA . ASN A 1 113 ? 9.487 -9.096 5.398 1.00 84.38 113 ASN A CA 1
ATOM 802 C C . ASN A 1 113 ? 8.732 -9.482 6.685 1.00 84.38 113 ASN A C 1
ATOM 804 O O . ASN A 1 113 ? 9.048 -10.464 7.356 1.00 84.38 113 ASN A O 1
ATOM 808 N N . THR A 1 114 ? 7.771 -8.648 7.081 1.00 84.75 114 THR A N 1
ATOM 809 C CA . THR A 1 114 ? 6.953 -8.882 8.276 1.00 84.75 114 THR A CA 1
ATOM 810 C C . THR A 1 114 ? 5.765 -9.773 7.919 1.00 84.75 114 THR A C 1
ATOM 812 O O . THR A 1 114 ? 5.107 -9.555 6.898 1.00 84.75 114 THR A O 1
ATOM 815 N N . ARG A 1 115 ? 5.470 -10.771 8.758 1.00 86.62 115 ARG A N 1
ATOM 816 C CA . ARG A 1 115 ? 4.229 -11.552 8.650 1.00 86.62 115 ARG A CA 1
ATOM 817 C C . ARG A 1 115 ? 3.039 -10.702 9.088 1.00 86.62 115 ARG A C 1
ATOM 819 O O . ARG A 1 115 ? 3.187 -9.815 9.924 1.00 86.62 115 ARG A O 1
ATOM 826 N N . ASN A 1 116 ? 1.866 -10.972 8.531 1.00 88.75 116 ASN A N 1
ATOM 827 C CA . ASN A 1 116 ? 0.641 -10.328 8.984 1.00 88.75 116 ASN A CA 1
ATOM 828 C C . ASN A 1 116 ? 0.272 -10.786 10.405 1.00 88.75 116 ASN A C 1
ATOM 830 O O . ASN A 1 116 ? 0.543 -11.922 10.795 1.00 88.75 116 ASN A O 1
ATOM 834 N N . THR A 1 117 ? -0.379 -9.906 11.164 1.00 90.06 117 THR A N 1
ATOM 835 C CA . THR A 1 117 ? -1.006 -10.271 12.439 1.00 90.06 117 THR A CA 1
ATOM 836 C C . THR A 1 117 ? -2.280 -11.064 12.147 1.00 90.06 117 THR A C 1
ATOM 838 O O . THR A 1 117 ? -3.153 -10.538 11.445 1.00 90.06 117 THR A O 1
ATOM 841 N N . PRO A 1 118 ? -2.431 -12.296 12.667 1.00 93.31 118 PRO A N 1
ATOM 842 C CA . PRO A 1 118 ? -3.681 -13.039 12.543 1.00 93.31 118 PRO A CA 1
ATOM 843 C C . PRO A 1 118 ? -4.856 -12.250 13.126 1.00 93.31 118 PRO A C 1
ATOM 845 O O . PRO A 1 118 ? -4.698 -11.541 14.124 1.00 93.31 118 PRO A O 1
ATOM 848 N N . VAL A 1 119 ? -6.034 -12.383 12.516 1.00 95.81 119 VAL A N 1
ATOM 849 C CA . VAL A 1 119 ? -7.244 -11.659 12.939 1.00 95.81 119 VAL A CA 1
ATOM 850 C C . VAL A 1 119 ? -7.602 -12.020 14.377 1.00 95.81 119 VAL A C 1
ATOM 852 O O . VAL A 1 119 ? -7.817 -11.136 15.197 1.00 95.81 119 VAL A O 1
ATOM 855 N N . GLU A 1 120 ? -7.548 -13.305 14.709 1.00 95.62 120 GLU A N 1
ATOM 856 C CA . GLU A 1 120 ? -7.866 -13.842 16.030 1.00 95.62 120 GLU A CA 1
ATOM 857 C C . GLU A 1 120 ? -6.919 -13.306 17.105 1.00 95.62 120 GLU A C 1
ATOM 859 O O . GLU A 1 120 ? -7.317 -13.086 18.246 1.00 95.62 120 GLU A O 1
ATOM 864 N N . VAL A 1 121 ? -5.651 -13.083 16.745 1.00 93.69 121 VAL A N 1
ATOM 865 C CA . VAL A 1 121 ? -4.680 -12.471 17.654 1.00 93.69 121 VAL A CA 1
ATOM 866 C C . VAL A 1 121 ? -5.024 -11.002 17.853 1.00 93.69 121 VAL A C 1
ATOM 868 O O . VAL A 1 121 ? -5.058 -10.558 18.995 1.00 93.69 121 VAL A O 1
ATOM 871 N N . LEU A 1 122 ? -5.317 -10.270 16.774 1.00 93.94 122 LEU A N 1
ATOM 872 C CA . LEU A 1 122 ? -5.641 -8.846 16.838 1.00 93.94 122 LEU A CA 1
ATOM 873 C C . LEU A 1 122 ? -6.876 -8.574 17.711 1.00 93.94 122 LEU A C 1
ATOM 875 O O . LEU A 1 122 ? -6.808 -7.739 18.610 1.00 93.94 122 LEU A O 1
ATOM 879 N N . GLU A 1 123 ? -7.969 -9.305 17.477 1.00 95.00 123 GLU A N 1
ATOM 880 C CA . GLU A 1 123 ? -9.227 -9.160 18.228 1.00 95.00 123 GLU A CA 1
ATOM 881 C C . GLU A 1 123 ? -9.102 -9.631 19.684 1.00 95.00 123 GLU A C 1
ATOM 883 O O . GLU A 1 123 ? -9.855 -9.199 20.552 1.00 95.00 123 GLU A O 1
ATOM 888 N N . ARG A 1 124 ? -8.125 -10.497 19.986 1.00 92.56 124 ARG A N 1
ATOM 889 C CA . ARG A 1 124 ? -7.839 -10.926 21.361 1.00 92.56 124 ARG A CA 1
ATOM 890 C C . ARG A 1 124 ? -7.062 -9.881 22.156 1.00 92.56 124 ARG A C 1
ATOM 892 O O . ARG A 1 124 ? -7.269 -9.763 23.361 1.00 92.56 124 ARG A O 1
ATOM 899 N N . ILE A 1 125 ? -6.112 -9.192 21.524 1.00 91.62 125 ILE A N 1
ATOM 900 C CA . ILE A 1 125 ? -5.206 -8.263 22.222 1.00 91.62 125 ILE A CA 1
ATOM 901 C C . ILE A 1 125 ? -5.738 -6.828 22.266 1.00 91.62 125 ILE A C 1
ATOM 903 O O . ILE A 1 125 ? -5.278 -6.036 23.087 1.00 91.62 125 ILE A O 1
ATOM 907 N N . MET A 1 126 ? -6.692 -6.485 21.400 1.00 93.81 126 MET A N 1
ATOM 908 C CA . MET A 1 126 ? -7.314 -5.167 21.352 1.00 93.81 126 MET A CA 1
ATOM 909 C C . MET A 1 126 ? -8.830 -5.274 21.177 1.00 93.81 126 MET A C 1
ATOM 911 O O . MET A 1 126 ? -9.289 -6.147 20.444 1.00 93.81 126 MET A O 1
ATOM 915 N N . PRO A 1 127 ? -9.608 -4.341 21.758 1.00 95.44 127 PRO A N 1
ATOM 916 C CA . PRO A 1 127 ? -11.053 -4.242 21.562 1.00 95.44 127 PRO A CA 1
ATOM 917 C C . PRO A 1 127 ? -11.374 -3.684 20.164 1.00 95.44 127 PRO A C 1
ATOM 919 O O . PRO A 1 127 ? -11.861 -2.563 20.004 1.00 95.44 127 PRO A O 1
ATOM 922 N N . VAL A 1 128 ? -11.066 -4.462 19.132 1.00 95.88 128 VAL A N 1
ATOM 923 C CA . VAL A 1 128 ? -11.344 -4.175 17.724 1.00 95.88 128 VAL A CA 1
ATOM 924 C C . VAL A 1 128 ? -11.993 -5.390 17.085 1.00 95.88 128 VAL A C 1
ATOM 926 O O . VAL A 1 128 ? -11.763 -6.518 17.507 1.00 95.88 128 VAL A O 1
ATOM 929 N N . LYS A 1 129 ? -12.778 -5.156 16.039 1.00 97.38 129 LYS A N 1
ATOM 930 C CA . LYS A 1 129 ? -13.333 -6.199 15.183 1.00 97.38 129 LYS A CA 1
ATOM 931 C C . LYS A 1 129 ? -12.849 -5.994 13.756 1.00 97.38 129 LYS A C 1
ATOM 933 O O . LYS A 1 129 ? -12.972 -4.895 13.213 1.00 97.38 129 LYS A O 1
ATOM 938 N N . VAL A 1 130 ? -12.323 -7.037 13.129 1.00 97.81 130 VAL A N 1
ATOM 939 C CA . VAL A 1 130 ? -11.930 -7.009 11.720 1.00 97.81 130 VAL A CA 1
ATOM 940 C C . VAL A 1 130 ? -13.164 -7.307 10.877 1.00 97.81 130 VAL A C 1
ATOM 942 O O . VAL A 1 130 ? -13.622 -8.439 10.775 1.00 97.81 130 VAL A O 1
ATOM 945 N N . ILE A 1 131 ? -13.722 -6.269 10.258 1.00 98.12 131 ILE A N 1
ATOM 946 C CA . ILE A 1 131 ? -14.922 -6.384 9.417 1.00 98.12 131 ILE A CA 1
ATOM 947 C C . ILE A 1 131 ? -14.581 -6.974 8.049 1.00 98.12 131 ILE A C 1
ATOM 949 O O . ILE A 1 131 ? -15.373 -7.706 7.460 1.00 98.12 131 ILE A O 1
ATOM 953 N N . ARG A 1 132 ? -13.396 -6.645 7.534 1.00 96.69 132 ARG A N 1
ATOM 954 C CA . ARG A 1 132 ? -12.920 -7.107 6.233 1.00 96.69 132 ARG A CA 1
ATOM 955 C C . ARG A 1 132 ? -11.407 -7.202 6.242 1.00 96.69 132 ARG A C 1
ATOM 957 O O . ARG A 1 132 ? -10.735 -6.329 6.790 1.00 96.69 132 ARG A O 1
ATOM 964 N N . TYR A 1 133 ? -10.890 -8.247 5.611 1.00 96.81 133 TYR A N 1
ATOM 965 C CA . TYR A 1 133 ? -9.475 -8.390 5.318 1.00 96.81 133 TYR A CA 1
ATOM 966 C C . TYR A 1 133 ? -9.305 -9.229 4.052 1.00 96.81 133 TYR A C 1
ATOM 968 O O . TYR A 1 133 ? -9.773 -10.363 3.993 1.00 96.81 133 TYR A O 1
ATOM 976 N N . GLY A 1 134 ? -8.671 -8.661 3.031 1.00 96.31 134 GLY A N 1
ATOM 977 C CA . GLY A 1 134 ? -8.465 -9.338 1.757 1.00 96.31 134 GLY A CA 1
ATOM 978 C C . GLY A 1 134 ? -7.633 -8.509 0.790 1.00 96.31 134 GLY A C 1
ATOM 979 O O . GLY A 1 134 ? -7.080 -7.470 1.153 1.00 96.31 134 GLY A O 1
ATOM 980 N N . LEU A 1 135 ? -7.540 -8.978 -0.450 1.00 97.06 135 LEU A N 1
ATOM 981 C CA . LEU A 1 135 ? -6.938 -8.205 -1.531 1.00 97.06 135 LEU A CA 1
ATOM 982 C C . LEU A 1 135 ? -7.883 -7.075 -1.945 1.00 97.06 135 LEU A C 1
ATOM 984 O O . LEU A 1 135 ? -9.096 -7.265 -1.972 1.00 97.06 135 LEU A O 1
ATOM 988 N N . ALA A 1 136 ? -7.323 -5.908 -2.260 1.00 96.62 136 ALA A N 1
ATOM 989 C CA . ALA A 1 136 ? -8.066 -4.770 -2.785 1.00 96.62 136 ALA A CA 1
ATOM 990 C C . ALA A 1 136 ? -8.281 -4.964 -4.299 1.00 96.62 136 ALA A C 1
ATOM 992 O O . ALA A 1 136 ? -7.305 -4.869 -5.053 1.00 96.62 136 ALA A O 1
ATOM 993 N N . PRO A 1 137 ? -9.509 -5.231 -4.776 1.00 93.81 137 PRO A N 1
ATOM 994 C CA . PRO A 1 137 ? -9.745 -5.487 -6.194 1.00 93.81 137 PRO A CA 1
ATOM 995 C C . PRO A 1 137 ? -9.446 -4.251 -7.048 1.00 93.81 137 PRO A C 1
ATOM 997 O O . PRO A 1 137 ? -9.712 -3.124 -6.624 1.00 93.81 137 PRO A O 1
ATOM 1000 N N . ASN A 1 138 ? -8.942 -4.461 -8.267 1.00 94.50 138 ASN A N 1
ATOM 1001 C CA . ASN A 1 138 ? -8.623 -3.402 -9.239 1.00 94.50 138 ASN A CA 1
ATOM 1002 C C . ASN A 1 138 ? -7.604 -2.361 -8.728 1.00 94.50 138 ASN A C 1
ATOM 1004 O O . ASN A 1 138 ? -7.610 -1.202 -9.155 1.00 94.50 138 ASN A O 1
ATOM 1008 N N . SER A 1 139 ? -6.771 -2.737 -7.756 1.00 97.19 139 SER A N 1
ATOM 1009 C CA . SER A 1 139 ? -5.740 -1.860 -7.192 1.00 97.19 139 SER A CA 1
ATOM 1010 C C . SER A 1 139 ? -4.385 -1.997 -7.887 1.00 97.19 139 SER A C 1
ATOM 1012 O O . SER A 1 139 ? -3.511 -1.150 -7.709 1.00 97.19 139 SER A O 1
ATOM 1014 N N . GLU A 1 140 ? -4.200 -3.055 -8.662 1.00 97.38 140 GLU A N 1
ATOM 1015 C CA . GLU A 1 140 ? -3.017 -3.377 -9.436 1.00 97.38 140 GLU A CA 1
ATOM 1016 C C . GLU A 1 140 ? -2.845 -2.474 -10.660 1.00 97.38 140 GLU A C 1
ATOM 1018 O O . GLU A 1 140 ? -3.794 -1.929 -11.216 1.00 97.38 140 GLU A O 1
ATOM 1023 N N . GLY A 1 141 ? -1.602 -2.334 -11.108 1.00 98.19 141 GLY A N 1
ATOM 1024 C CA . GLY A 1 141 ? -1.266 -1.697 -12.369 1.00 98.19 141 GLY A CA 1
ATOM 1025 C C . GLY A 1 141 ? -1.425 -2.677 -13.533 1.00 98.19 141 GLY A C 1
ATOM 1026 O O . GLY A 1 141 ? -0.759 -3.720 -13.538 1.00 98.19 141 GLY A O 1
ATOM 1027 N N . PRO A 1 142 ? -2.247 -2.354 -14.548 1.00 98.12 142 PRO A N 1
ATOM 1028 C CA . PRO A 1 142 ? -2.366 -3.173 -15.749 1.00 98.12 142 PRO A CA 1
ATOM 1029 C C . PRO A 1 142 ? -1.045 -3.281 -16.520 1.00 98.12 142 PRO A C 1
ATOM 1031 O O . PRO A 1 142 ? -0.335 -2.293 -16.700 1.00 98.12 142 PRO A O 1
ATOM 1034 N N . GLY A 1 143 ? -0.742 -4.458 -17.059 1.00 97.75 143 GLY A N 1
ATOM 1035 C CA . GLY A 1 143 ? 0.421 -4.703 -17.914 1.00 97.75 143 GLY A CA 1
ATOM 1036 C C . GLY A 1 143 ? 0.302 -6.046 -18.623 1.00 97.75 143 GLY A C 1
ATOM 1037 O O . GLY A 1 143 ? -0.622 -6.809 -18.335 1.00 97.75 143 GLY A O 1
ATOM 1038 N N . LYS A 1 144 ? 1.238 -6.349 -19.531 1.00 97.88 144 LYS A N 1
ATOM 1039 C CA . LYS A 1 144 ? 1.422 -7.723 -20.031 1.00 97.88 144 LYS A CA 1
ATOM 1040 C C . LYS A 1 144 ? 1.544 -8.671 -18.840 1.00 97.88 144 LYS A C 1
ATOM 1042 O O . LYS A 1 144 ? 0.815 -9.659 -18.754 1.00 97.88 144 LYS A O 1
ATOM 1047 N N . HIS A 1 145 ? 2.381 -8.267 -17.889 1.00 98.06 145 HIS A N 1
ATOM 1048 C CA . HIS A 1 145 ? 2.368 -8.776 -16.532 1.00 98.06 145 HIS A CA 1
ATOM 1049 C C . HIS A 1 145 ? 1.843 -7.688 -15.601 1.00 98.06 145 HIS A C 1
ATOM 1051 O O . HIS A 1 145 ? 2.374 -6.574 -15.563 1.00 98.06 145 HIS A O 1
ATOM 1057 N N . ARG A 1 146 ? 0.754 -7.973 -14.894 1.00 98.25 146 ARG A N 1
ATOM 1058 C CA . ARG A 1 146 ? 0.134 -7.011 -13.981 1.00 98.25 146 ARG A CA 1
ATOM 1059 C C . ARG A 1 146 ? 0.966 -6.874 -12.714 1.00 98.25 146 ARG A C 1
ATOM 1061 O O . ARG A 1 146 ? 1.741 -7.763 -12.361 1.00 98.25 146 ARG A O 1
ATOM 1068 N N . GLY A 1 147 ? 0.780 -5.775 -12.000 1.00 98.25 147 GLY A N 1
ATOM 1069 C CA . GLY A 1 147 ? 1.237 -5.716 -10.620 1.00 98.25 147 GLY A CA 1
ATOM 1070 C C . GLY A 1 147 ? 0.397 -6.590 -9.688 1.00 98.25 147 GLY A C 1
ATOM 1071 O O . GLY A 1 147 ? -0.638 -7.152 -10.057 1.00 98.25 147 GLY A O 1
ATOM 1072 N N . GLY A 1 148 ? 0.849 -6.687 -8.445 1.00 97.94 148 GLY A N 1
ATOM 1073 C CA . GLY A 1 148 ? 0.086 -7.307 -7.376 1.00 97.94 148 GLY A CA 1
ATOM 1074 C C . GLY A 1 148 ? -1.042 -6.404 -6.889 1.00 97.94 148 GLY A C 1
ATOM 1075 O O . GLY A 1 148 ? -0.936 -5.174 -6.934 1.00 97.94 148 GLY A O 1
ATOM 1076 N N . PHE A 1 149 ? -2.094 -7.022 -6.363 1.00 98.00 149 PHE A N 1
ATOM 1077 C CA . PHE A 1 149 ? -3.149 -6.313 -5.652 1.00 98.00 149 PHE A CA 1
ATOM 1078 C C . PHE A 1 149 ? -2.624 -5.774 -4.315 1.00 98.00 149 PHE A C 1
ATOM 1080 O O . PHE A 1 149 ? -1.805 -6.408 -3.637 1.00 98.00 149 PHE A O 1
ATOM 1087 N N . GLY A 1 150 ? -3.121 -4.603 -3.930 1.00 97.25 150 GLY A N 1
ATOM 1088 C CA . GLY A 1 150 ? -3.034 -4.083 -2.575 1.00 97.25 150 GLY A CA 1
ATOM 1089 C C . GLY A 1 150 ? -3.894 -4.889 -1.600 1.00 97.25 150 GLY A C 1
ATOM 1090 O O . GLY A 1 150 ? -4.488 -5.911 -1.944 1.00 97.25 150 GLY A O 1
ATOM 1091 N N . ILE A 1 151 ? -3.968 -4.413 -0.365 1.00 97.31 151 ILE A N 1
ATOM 1092 C CA . ILE A 1 151 ? -4.750 -5.009 0.718 1.00 97.31 151 ILE A CA 1
ATOM 1093 C C . ILE A 1 151 ? -5.874 -4.060 1.091 1.00 97.31 151 ILE A C 1
ATOM 1095 O O . ILE A 1 151 ? -5.649 -2.863 1.250 1.00 97.31 151 ILE A O 1
ATOM 1099 N N . GLU A 1 152 ? -7.058 -4.615 1.302 1.00 97.19 152 GLU A N 1
ATOM 1100 C CA . GLU A 1 152 ? -8.167 -3.940 1.953 1.00 97.19 152 GLU A CA 1
ATOM 1101 C C . GLU A 1 152 ? -8.353 -4.510 3.361 1.00 97.19 152 GLU A C 1
ATOM 1103 O O . GLU A 1 152 ? -8.448 -5.727 3.550 1.00 97.19 152 GLU A O 1
ATOM 1108 N N . ARG A 1 153 ? -8.406 -3.631 4.361 1.00 96.62 153 ARG A N 1
ATOM 1109 C CA . ARG A 1 153 ? -8.663 -3.991 5.754 1.00 96.62 153 ARG A CA 1
ATOM 1110 C C . ARG A 1 153 ? -9.593 -2.978 6.402 1.00 96.62 153 ARG A C 1
ATOM 1112 O O . ARG A 1 153 ? -9.385 -1.777 6.268 1.00 96.62 153 ARG A O 1
ATOM 1119 N N . VAL A 1 154 ? -10.593 -3.466 7.127 1.00 97.88 154 VAL A N 1
ATOM 1120 C CA . VAL A 1 154 ? -11.558 -2.625 7.843 1.00 97.88 154 VAL A CA 1
ATOM 1121 C C . VAL A 1 154 ? -11.580 -3.028 9.305 1.00 97.88 154 VAL A C 1
ATOM 1123 O O . VAL A 1 154 ? -11.875 -4.181 9.625 1.00 97.88 154 VAL A O 1
ATOM 1126 N N . LEU A 1 155 ? -11.263 -2.077 10.179 1.00 97.81 155 LEU A N 1
ATOM 1127 C CA . LEU A 1 155 ? -11.273 -2.250 11.629 1.00 97.81 155 LEU A CA 1
ATOM 1128 C C . LEU A 1 155 ? -12.432 -1.451 12.216 1.00 97.81 155 LEU A C 1
ATOM 1130 O O . LEU A 1 155 ? -12.518 -0.254 11.968 1.00 97.81 155 LEU A O 1
ATOM 1134 N N . GLU A 1 156 ? -13.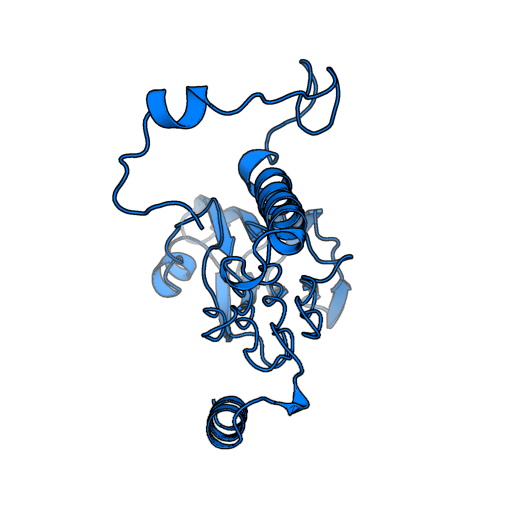303 -2.092 12.989 1.00 98.44 156 GLU A N 1
ATOM 1135 C CA . GLU A 1 156 ? -14.335 -1.433 13.793 1.00 98.44 156 GLU A CA 1
ATOM 1136 C C . GLU A 1 156 ? -13.917 -1.432 15.263 1.00 98.44 156 GLU A C 1
ATOM 1138 O O . GLU A 1 156 ? -13.687 -2.492 15.854 1.00 98.44 156 GLU A O 1
ATOM 1143 N N . PHE A 1 157 ? -13.832 -0.253 15.869 1.00 98.00 157 PHE A N 1
ATOM 1144 C CA . PHE A 1 157 ? -13.394 -0.112 17.254 1.00 98.00 157 PHE A CA 1
ATOM 1145 C C . PHE A 1 157 ? -14.530 -0.452 18.225 1.00 98.00 157 PHE A C 1
ATOM 1147 O O . PHE A 1 157 ? -15.663 -0.007 18.060 1.00 98.00 157 PHE A O 1
ATOM 1154 N N . GLN A 1 158 ? -14.238 -1.245 19.257 1.00 97.00 158 GLN A N 1
ATOM 1155 C CA . GLN A 1 158 ? -15.216 -1.684 20.264 1.00 97.00 158 GLN A CA 1
ATOM 1156 C C . GLN A 1 158 ? -15.096 -0.915 21.590 1.00 97.00 158 GLN A C 1
ATOM 1158 O O . GLN A 1 158 ? -15.893 -1.131 22.506 1.00 97.00 158 GLN A O 1
ATOM 1163 N N . THR A 1 159 ? -14.140 0.012 21.673 1.00 96.88 159 THR A N 1
ATOM 1164 C CA . THR A 1 159 ? -13.909 0.902 22.814 1.00 96.88 159 THR A CA 1
ATOM 1165 C C . THR A 1 159 ? -13.752 2.345 22.352 1.00 96.88 159 THR A C 1
ATOM 1167 O O . THR A 1 159 ? -13.494 2.606 21.176 1.00 96.88 159 THR A O 1
ATOM 1170 N N . ASP A 1 160 ? -13.884 3.262 23.300 1.00 96.75 160 ASP A N 1
ATOM 1171 C CA . ASP A 1 160 ? -13.663 4.684 23.096 1.00 96.75 160 ASP A CA 1
ATOM 1172 C C . ASP A 1 160 ? -12.186 5.071 23.245 1.00 96.75 160 ASP A C 1
ATOM 1174 O O . ASP A 1 160 ? -11.390 4.351 23.851 1.00 96.75 160 ASP A O 1
ATOM 1178 N N . GLU A 1 161 ? -11.844 6.233 22.687 1.00 96.81 161 GLU A N 1
A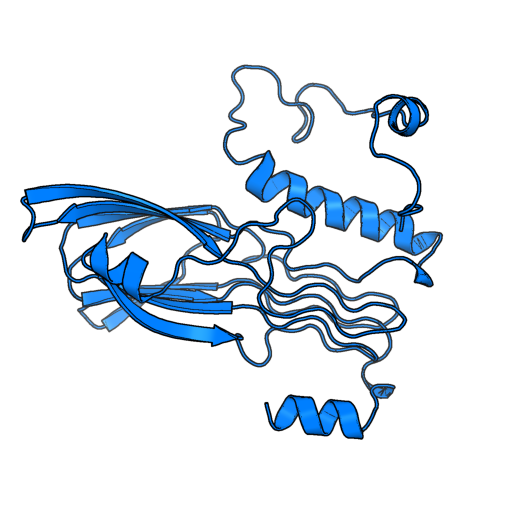TOM 1179 C CA . GLU A 1 161 ? -10.542 6.893 22.830 1.00 96.81 161 GLU A CA 1
ATOM 1180 C C . GLU A 1 161 ? -9.333 6.063 22.368 1.00 96.81 161 GLU A C 1
ATOM 1182 O O . GLU A 1 161 ? -8.290 6.022 23.022 1.00 96.81 161 GLU A O 1
ATOM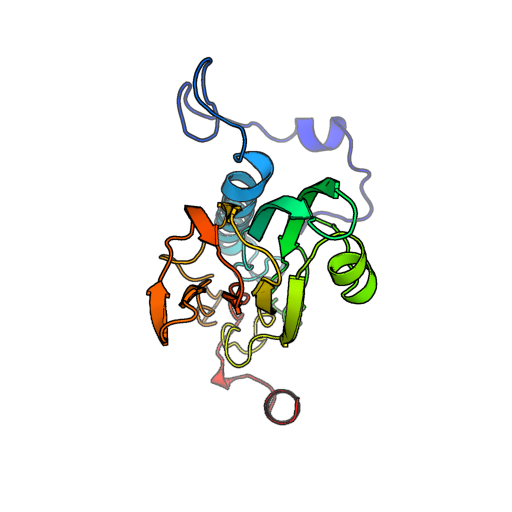 1187 N N . VAL A 1 162 ? -9.442 5.437 21.194 1.00 97.94 162 VAL A N 1
ATOM 1188 C CA . VAL A 1 162 ? -8.307 4.753 20.562 1.00 97.94 162 VAL A CA 1
ATOM 1189 C C . VAL A 1 162 ? -7.519 5.744 19.712 1.00 97.94 162 VAL A C 1
ATOM 1191 O O . VAL A 1 162 ? -8.012 6.249 18.703 1.00 97.94 162 VAL A O 1
ATOM 1194 N N . ASP A 1 163 ? -6.282 6.033 20.107 1.00 97.94 163 ASP A N 1
ATOM 1195 C CA . ASP A 1 163 ? -5.353 6.830 19.314 1.00 97.94 163 ASP A CA 1
ATOM 1196 C C . ASP A 1 163 ? -4.766 5.979 18.184 1.00 97.94 163 ASP A C 1
ATOM 1198 O O . ASP A 1 163 ? -4.231 4.892 18.403 1.00 97.94 163 ASP A O 1
ATOM 1202 N N . CYS A 1 164 ? -4.832 6.506 16.966 1.00 97.56 164 CYS A N 1
ATOM 1203 C CA . CYS A 1 164 ? -4.277 5.894 15.772 1.00 97.56 164 CYS A CA 1
ATOM 1204 C C . CYS A 1 164 ? -3.277 6.836 15.108 1.00 97.56 164 CYS A C 1
ATOM 1206 O O . CYS A 1 164 ? -3.595 7.986 14.794 1.00 97.56 164 CYS A O 1
ATOM 1208 N N . PHE A 1 165 ? -2.090 6.315 14.816 1.00 96.75 165 PHE A N 1
ATOM 1209 C CA . PHE A 1 165 ? -1.089 6.964 13.982 1.00 96.75 165 PHE A CA 1
ATOM 1210 C C . PHE A 1 165 ? -0.920 6.158 12.700 1.00 96.75 165 PHE A C 1
ATOM 1212 O O . PHE A 1 165 ? -0.651 4.957 12.727 1.00 96.75 165 PHE A O 1
ATOM 1219 N N . ILE A 1 166 ? -1.101 6.832 11.571 1.00 95.81 166 ILE A N 1
ATOM 1220 C CA . ILE A 1 166 ? -0.903 6.275 10.240 1.00 95.81 166 ILE A CA 1
ATOM 1221 C C . ILE A 1 166 ? 0.396 6.855 9.702 1.00 95.81 166 ILE A C 1
ATOM 1223 O O . ILE A 1 166 ? 0.530 8.071 9.564 1.00 95.81 166 ILE A O 1
ATOM 1227 N N . ALA A 1 167 ? 1.337 5.977 9.380 1.00 94.56 167 ALA A N 1
ATOM 1228 C CA . ALA A 1 167 ? 2.570 6.296 8.683 1.00 94.56 167 ALA A CA 1
ATOM 1229 C C . ALA A 1 167 ? 2.615 5.470 7.396 1.00 94.56 167 ALA A C 1
ATOM 1231 O O . ALA A 1 167 ? 2.993 4.303 7.389 1.00 94.56 167 ALA A O 1
ATOM 1232 N N . SER A 1 168 ? 2.183 6.078 6.299 1.00 94.00 168 SER A N 1
ATOM 1233 C CA . SER A 1 168 ? 2.117 5.471 4.974 1.00 94.00 168 SER A CA 1
ATOM 1234 C C . SER A 1 168 ? 2.522 6.498 3.900 1.00 94.00 168 SER A C 1
ATOM 1236 O O . SER A 1 168 ? 2.905 7.642 4.186 1.00 94.00 168 SER A O 1
ATOM 1238 N N . ASP A 1 169 ? 2.455 6.084 2.642 1.00 92.50 169 ASP A N 1
ATOM 1239 C CA . ASP A 1 169 ? 2.691 6.871 1.443 1.00 92.50 169 ASP A CA 1
ATOM 1240 C C . ASP A 1 169 ? 1.730 6.414 0.332 1.00 92.50 169 ASP A C 1
ATOM 1242 O O . ASP A 1 169 ? 0.811 5.640 0.586 1.00 92.50 169 ASP A O 1
ATOM 1246 N N . ARG A 1 170 ? 1.910 6.902 -0.897 1.00 93.44 170 ARG A N 1
ATOM 1247 C CA . ARG A 1 170 ? 1.092 6.548 -2.072 1.00 93.44 170 ARG A CA 1
ATOM 1248 C C . ARG A 1 170 ? -0.380 6.973 -2.037 1.00 93.44 170 ARG A C 1
ATOM 1250 O O . ARG A 1 170 ? -1.144 6.550 -2.896 1.00 93.44 170 ARG A O 1
ATOM 1257 N N . VAL A 1 171 ? -0.791 7.841 -1.111 1.00 95.06 171 VAL A N 1
ATOM 1258 C CA . VAL A 1 171 ? -2.132 8.463 -1.172 1.00 95.06 171 VAL A CA 1
ATOM 1259 C C . VAL A 1 171 ? -2.202 9.487 -2.306 1.00 95.06 171 VAL A C 1
ATOM 1261 O O . VAL A 1 171 ? -3.135 9.479 -3.100 1.00 95.06 171 VAL A O 1
ATOM 1264 N N . ASN A 1 172 ? -1.163 10.318 -2.437 1.00 92.12 172 ASN A N 1
ATOM 1265 C CA . ASN A 1 172 ? -1.097 11.375 -3.456 1.00 92.12 172 ASN A CA 1
ATOM 1266 C C . ASN A 1 172 ? -0.322 10.962 -4.717 1.00 92.12 172 ASN A C 1
ATOM 1268 O O . ASN A 1 172 ? -0.294 11.704 -5.694 1.00 92.12 172 ASN A O 1
ATOM 1272 N N . THR A 1 173 ? 0.357 9.812 -4.697 1.00 92.44 173 THR A N 1
ATOM 1273 C CA . THR A 1 173 ? 1.160 9.325 -5.828 1.00 92.44 173 THR A CA 1
ATOM 1274 C C . THR A 1 173 ? 0.899 7.848 -6.074 1.00 92.44 173 THR A C 1
ATOM 1276 O O . THR A 1 173 ? 0.830 7.057 -5.140 1.00 92.44 173 THR A O 1
ATOM 1279 N N . ALA A 1 174 ? 0.794 7.451 -7.338 1.00 93.81 174 ALA A N 1
ATOM 1280 C CA . ALA A 1 174 ? 0.575 6.061 -7.714 1.00 93.81 174 ALA A CA 1
ATOM 1281 C C . ALA A 1 174 ? 1.903 5.316 -7.962 1.00 93.81 174 ALA A C 1
ATOM 1283 O O . ALA A 1 174 ? 2.865 5.913 -8.466 1.00 93.81 174 ALA A O 1
ATOM 1284 N N . PRO A 1 175 ? 1.986 4.013 -7.646 1.00 96.75 175 PRO A N 1
ATOM 1285 C CA . PRO A 1 175 ? 3.030 3.132 -8.164 1.00 96.75 175 PRO A CA 1
ATOM 1286 C C . PRO A 1 175 ? 3.047 3.150 -9.693 1.00 96.75 175 PRO A C 1
ATOM 1288 O O . PRO A 1 175 ? 2.028 2.894 -10.328 1.00 96.75 175 PRO A O 1
ATOM 1291 N N . TRP A 1 176 ? 4.184 3.502 -10.290 1.00 97.25 176 TRP A N 1
ATOM 1292 C CA . TRP A 1 176 ? 4.323 3.647 -11.739 1.00 97.25 176 TRP A CA 1
ATOM 1293 C C . TRP A 1 176 ? 4.507 2.288 -12.427 1.00 97.25 176 TRP A C 1
ATOM 1295 O O . TRP A 1 176 ? 5.094 1.366 -11.863 1.00 97.25 176 TRP A O 1
ATOM 1305 N N . GLY A 1 177 ? 4.003 2.173 -13.657 1.00 97.50 177 GLY A N 1
ATOM 1306 C CA . GLY A 1 177 ? 4.243 1.017 -14.522 1.00 97.50 177 GLY A CA 1
ATOM 1307 C C . GLY A 1 177 ? 5.550 1.140 -15.307 1.00 97.50 177 GLY A C 1
ATOM 1308 O O . GLY A 1 177 ? 6.107 2.232 -15.426 1.00 97.50 177 GLY A O 1
ATOM 1309 N N . LEU A 1 178 ? 6.033 0.027 -15.858 1.00 97.25 178 LEU A N 1
ATOM 1310 C CA . LEU A 1 178 ? 7.293 -0.043 -16.600 1.00 97.25 178 LEU A CA 1
ATOM 1311 C C . LEU A 1 178 ? 7.089 -0.595 -18.016 1.00 97.25 178 LEU A C 1
ATOM 1313 O O . LEU A 1 178 ? 6.242 -1.457 -18.247 1.00 97.25 178 LEU A O 1
ATOM 1317 N N . ASN A 1 179 ? 7.881 -0.100 -18.970 1.00 95.50 179 ASN A N 1
ATOM 1318 C CA . ASN A 1 179 ? 7.936 -0.600 -20.348 1.00 95.50 179 ASN A CA 1
ATOM 1319 C C . ASN A 1 179 ? 6.556 -0.695 -21.046 1.00 95.50 179 ASN A C 1
ATOM 1321 O O . ASN A 1 179 ? 6.229 -1.691 -21.680 1.00 95.50 179 ASN A O 1
ATOM 1325 N N . GLY A 1 180 ? 5.706 0.324 -20.876 1.00 96.25 180 GLY A N 1
ATOM 1326 C CA . GLY A 1 180 ? 4.341 0.361 -21.426 1.00 96.25 180 GLY A CA 1
ATOM 1327 C C . GLY A 1 180 ? 3.240 -0.105 -20.465 1.00 96.25 180 GLY A C 1
ATOM 1328 O O . GLY A 1 180 ? 2.059 0.138 -20.736 1.00 96.25 180 GLY A O 1
ATOM 1329 N N . GLY A 1 181 ? 3.617 -0.690 -19.325 1.00 97.81 181 GLY A N 1
ATOM 1330 C CA . GLY A 1 181 ? 2.704 -0.988 -18.227 1.00 97.81 181 GLY A CA 1
ATOM 1331 C C . GLY A 1 181 ? 2.133 0.274 -17.583 1.00 97.81 181 GLY A C 1
ATOM 1332 O O . GLY A 1 181 ? 2.661 1.380 -17.729 1.00 97.81 181 GLY A O 1
ATOM 1333 N N . LYS A 1 182 ? 1.008 0.120 -16.891 1.00 98.25 182 LYS A N 1
ATOM 1334 C CA . LYS A 1 182 ? 0.227 1.213 -16.310 1.00 98.25 182 LYS A CA 1
ATOM 1335 C C . LYS A 1 182 ? 0.423 1.301 -14.804 1.00 98.25 182 LYS A C 1
ATOM 1337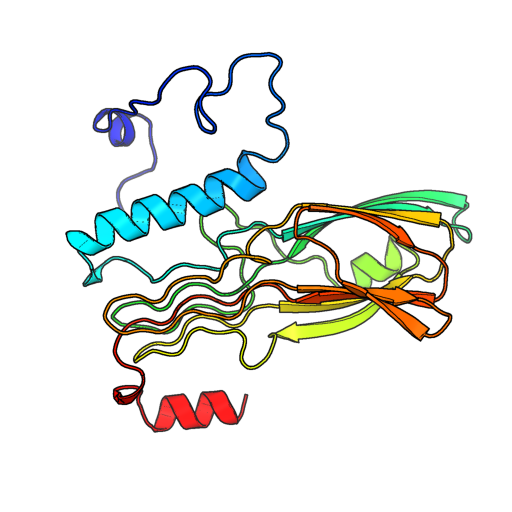 O O . LYS A 1 182 ? 0.838 0.347 -14.144 1.00 98.25 182 LYS A O 1
ATOM 1342 N N . ALA A 1 183 ? 0.156 2.494 -14.286 1.00 98.12 183 ALA A N 1
ATOM 1343 C CA . ALA A 1 183 ? 0.227 2.765 -12.864 1.00 98.12 183 ALA A CA 1
ATOM 1344 C C . ALA A 1 183 ? -0.848 1.982 -12.099 1.00 98.12 183 ALA A C 1
ATOM 1346 O O . ALA A 1 183 ? -1.932 1.735 -12.628 1.00 98.12 183 ALA A O 1
ATOM 1347 N N . ALA A 1 184 ? -0.523 1.614 -10.865 1.00 97.94 184 ALA A N 1
ATOM 1348 C CA . ALA A 1 184 ? -1.449 0.999 -9.924 1.00 97.94 184 ALA A CA 1
ATOM 1349 C C . ALA A 1 184 ? -2.336 2.051 -9.254 1.00 97.94 184 ALA A C 1
ATOM 1351 O O . ALA A 1 184 ? -2.105 3.257 -9.371 1.00 97.94 184 ALA A O 1
ATOM 1352 N N . LEU A 1 185 ? -3.310 1.598 -8.474 1.00 97.31 185 LEU A N 1
ATOM 1353 C CA . LEU A 1 185 ? -4.062 2.480 -7.598 1.00 97.31 185 LEU A CA 1
ATOM 1354 C C . LEU A 1 185 ? -3.222 2.897 -6.381 1.00 97.31 185 LEU A C 1
ATOM 1356 O O . LEU A 1 185 ? -2.452 2.105 -5.833 1.00 97.31 185 LEU A O 1
ATOM 1360 N N . GLY A 1 186 ? -3.391 4.147 -5.948 1.00 96.69 186 GLY A N 1
ATOM 1361 C CA . GLY A 1 186 ? -2.802 4.661 -4.713 1.00 96.69 186 GLY A CA 1
ATOM 1362 C C . GLY A 1 186 ? -3.430 4.067 -3.447 1.00 96.69 186 GLY A C 1
ATOM 1363 O O . GLY A 1 186 ? -4.475 3.412 -3.483 1.00 96.69 186 GLY A O 1
ATOM 1364 N N . ALA A 1 187 ? -2.785 4.321 -2.312 1.00 97.00 187 ALA A N 1
ATOM 1365 C CA . ALA A 1 187 ? -3.327 3.982 -1.004 1.00 97.00 187 ALA A CA 1
ATOM 1366 C C . ALA A 1 187 ? -4.495 4.918 -0.644 1.00 97.00 187 ALA A C 1
ATOM 1368 O O . ALA A 1 187 ? -4.530 6.075 -1.061 1.00 97.00 187 ALA A O 1
ATOM 1369 N N . ARG A 1 188 ? -5.448 4.438 0.153 1.00 97.38 188 ARG A N 1
ATOM 1370 C CA . ARG A 1 188 ? -6.551 5.236 0.697 1.00 97.38 188 ARG A CA 1
ATOM 1371 C C . ARG A 1 188 ? -6.787 4.864 2.148 1.00 97.38 188 ARG A C 1
ATOM 1373 O O . ARG A 1 188 ? -6.806 3.687 2.503 1.00 97.38 188 ARG A O 1
ATOM 1380 N N . PHE A 1 189 ? -7.006 5.884 2.962 1.00 98.00 189 PHE A N 1
ATOM 1381 C CA . PHE A 1 189 ? -7.356 5.744 4.365 1.00 98.00 189 PHE A CA 1
ATOM 1382 C C . PHE A 1 189 ? -8.623 6.544 4.603 1.00 98.00 189 PHE A C 1
ATOM 1384 O O . PHE A 1 189 ? -8.735 7.688 4.159 1.00 98.00 189 PHE A O 1
ATOM 1391 N N . THR A 1 190 ? -9.613 5.934 5.235 1.00 98.31 190 THR A N 1
ATOM 1392 C CA . THR A 1 190 ? -10.907 6.579 5.457 1.00 98.31 190 THR A CA 1
ATOM 1393 C C . THR A 1 190 ? -11.438 6.206 6.825 1.00 98.31 190 THR A C 1
ATOM 1395 O O . THR A 1 190 ? -11.358 5.049 7.238 1.00 98.31 190 THR A O 1
ATOM 1398 N N . VAL A 1 191 ? -11.951 7.202 7.534 1.00 98.50 191 VAL A N 1
ATOM 1399 C CA . VAL A 1 191 ? -12.670 7.023 8.787 1.00 98.50 191 VAL A CA 1
ATOM 1400 C C . VAL A 1 191 ? -14.144 7.127 8.495 1.00 98.50 191 VAL A C 1
ATOM 1402 O O . VAL A 1 191 ? -14.580 8.070 7.846 1.00 98.50 191 VAL A O 1
ATOM 1405 N N . ASN A 1 192 ? -14.898 6.157 8.981 1.00 98.44 192 ASN A N 1
ATOM 1406 C CA . ASN A 1 192 ? -16.344 6.198 8.954 1.00 98.44 192 ASN A CA 1
ATOM 1407 C C . ASN A 1 192 ? -16.815 6.248 10.406 1.00 98.44 192 ASN A C 1
ATOM 1409 O O . ASN A 1 192 ? -16.581 5.308 11.170 1.00 98.44 192 ASN A O 1
ATOM 1413 N N . ARG A 1 193 ? -17.368 7.389 10.804 1.00 98.12 193 ARG A N 1
ATOM 1414 C CA . ARG A 1 193 ? -17.808 7.661 12.169 1.00 98.12 193 ARG A CA 1
ATOM 1415 C C . ARG A 1 193 ? -19.103 6.924 12.469 1.00 98.12 193 ARG A C 1
ATOM 1417 O O . ARG A 1 193 ? -19.890 6.628 11.571 1.00 98.12 193 ARG A O 1
ATOM 1424 N N . ALA A 1 194 ? -19.357 6.665 13.747 1.00 96.94 194 ALA A N 1
ATOM 1425 C CA . ALA A 1 194 ? -20.597 6.026 14.186 1.00 96.94 194 ALA A CA 1
ATOM 1426 C C . ALA A 1 194 ? -21.874 6.805 13.790 1.00 96.94 194 ALA A C 1
ATOM 1428 O O . ALA A 1 194 ? -22.943 6.203 13.685 1.00 96.94 194 ALA A O 1
ATOM 1429 N N . ASP A 1 195 ? -21.770 8.119 13.559 1.00 95.88 195 ASP A N 1
ATOM 1430 C CA . ASP A 1 195 ? -22.862 8.978 13.079 1.00 95.88 195 ASP A CA 1
ATOM 1431 C C . ASP A 1 195 ? -23.051 8.958 11.546 1.00 95.88 195 ASP A C 1
ATOM 1433 O O . ASP A 1 195 ? -23.978 9.584 11.032 1.00 95.88 195 ASP A O 1
ATOM 1437 N N . GLY A 1 196 ? -22.211 8.211 10.822 1.00 95.62 196 GLY A N 1
ATOM 1438 C CA . GLY A 1 196 ? -22.220 8.100 9.363 1.00 95.62 196 GLY A CA 1
ATOM 1439 C C . GLY A 1 196 ? -21.335 9.117 8.638 1.00 95.62 196 GLY A C 1
ATOM 1440 O O . GLY A 1 196 ? -21.291 9.096 7.408 1.00 95.62 196 GLY A O 1
ATOM 1441 N N . THR A 1 197 ? -20.632 9.995 9.357 1.00 97.69 197 THR A N 1
ATOM 1442 C CA . THR A 1 197 ? -19.676 10.934 8.755 1.00 97.69 197 THR A CA 1
ATOM 1443 C C . THR A 1 197 ? -18.474 10.184 8.186 1.00 97.69 197 THR A C 1
ATOM 1445 O O . THR A 1 197 ? -17.859 9.365 8.869 1.00 97.69 197 THR A O 1
ATOM 1448 N N . GLU A 1 198 ? -18.098 10.500 6.946 1.00 98.12 198 GLU A N 1
ATOM 1449 C CA . GLU A 1 198 ? -16.919 9.938 6.288 1.00 98.12 198 GLU A CA 1
ATOM 1450 C C . GLU A 1 198 ? -15.798 10.982 6.174 1.00 98.12 198 GLU A C 1
ATOM 1452 O O . GLU A 1 198 ? -16.011 12.097 5.699 1.00 98.12 198 GLU A O 1
ATOM 1457 N N . GLU A 1 199 ? -14.587 10.614 6.594 1.00 97.81 199 GLU A N 1
ATOM 1458 C CA . GLU A 1 199 ? -13.395 11.463 6.550 1.00 97.81 199 GLU A CA 1
ATOM 1459 C C . GLU A 1 199 ? -12.266 10.747 5.797 1.00 97.81 199 GLU A C 1
ATOM 1461 O O . GLU A 1 199 ? -11.801 9.682 6.208 1.00 97.81 199 GLU A O 1
ATOM 1466 N N . HIS A 1 200 ? -11.762 11.341 4.714 1.00 97.56 200 HIS A N 1
ATOM 1467 C CA . HIS A 1 200 ? -10.561 10.839 4.043 1.00 97.56 200 HIS A CA 1
ATOM 1468 C C . HIS A 1 200 ? -9.298 11.361 4.727 1.00 97.56 200 HIS A C 1
ATOM 1470 O O . HIS A 1 200 ? -9.149 12.562 4.959 1.00 97.56 200 HIS A O 1
ATOM 1476 N N . LEU A 1 201 ? -8.360 10.459 5.010 1.00 97.50 201 LEU A N 1
ATOM 1477 C CA . LEU A 1 201 ? -7.117 10.798 5.692 1.00 97.50 201 LEU A CA 1
ATOM 1478 C C . LEU A 1 201 ? -5.944 10.916 4.709 1.00 97.50 201 LEU A C 1
ATOM 1480 O O . LEU A 1 201 ? -5.854 10.140 3.750 1.00 97.50 201 LEU A O 1
ATOM 1484 N N . PRO A 1 202 ? -4.988 11.829 4.963 1.00 96.88 202 PRO A N 1
ATOM 1485 C CA . PRO A 1 202 ? -3.713 11.821 4.260 1.00 96.88 202 PRO A CA 1
ATOM 1486 C C . PRO A 1 202 ? -2.893 10.575 4.631 1.00 96.88 202 PRO A C 1
ATOM 1488 O O . PRO A 1 202 ? -3.166 9.886 5.612 1.00 96.88 202 PRO A O 1
ATOM 1491 N N . SER A 1 203 ? -1.813 10.315 3.888 1.00 93.12 203 SER A N 1
ATOM 1492 C CA . SER A 1 203 ? -0.950 9.145 4.130 1.00 93.12 203 SER A CA 1
ATOM 1493 C C . SER A 1 203 ? -0.233 9.166 5.486 1.00 93.12 203 SER A C 1
ATOM 1495 O O . SER A 1 203 ? 0.332 8.158 5.901 1.00 93.12 203 SER A O 1
ATOM 1497 N N . LYS A 1 204 ? -0.169 10.332 6.133 1.00 94.62 204 LYS A N 1
ATOM 1498 C CA . LYS A 1 204 ? 0.474 10.564 7.426 1.00 94.62 204 LYS A CA 1
ATOM 1499 C C . LYS A 1 204 ? -0.528 11.311 8.296 1.00 94.62 204 LYS A C 1
ATOM 1501 O O . LYS A 1 204 ? -0.776 12.489 8.052 1.00 94.62 204 LYS A O 1
ATOM 1506 N N . ALA A 1 205 ? -1.142 10.619 9.247 1.00 96.31 205 ALA A N 1
ATOM 1507 C CA . ALA A 1 205 ? -2.263 11.151 10.013 1.00 96.31 205 ALA A CA 1
ATOM 1508 C C . ALA A 1 205 ? -2.223 10.679 11.466 1.00 96.31 205 ALA A C 1
ATOM 1510 O O . ALA A 1 205 ? -1.769 9.574 11.760 1.00 96.31 205 ALA A O 1
ATOM 1511 N N . ARG A 1 206 ? -2.751 11.511 12.363 1.00 96.81 206 ARG A N 1
ATOM 1512 C CA . ARG A 1 206 ? -3.122 11.121 13.722 1.00 96.81 206 ARG A CA 1
ATOM 1513 C C . ARG A 1 206 ? -4.621 11.318 13.861 1.00 96.81 206 ARG A C 1
ATOM 1515 O O . ARG A 1 206 ? -5.104 12.419 13.612 1.00 96.81 206 ARG A O 1
ATOM 1522 N N . VAL A 1 207 ? -5.333 10.276 14.263 1.00 97.56 207 VAL A N 1
ATOM 1523 C CA . VAL A 1 207 ? -6.785 10.317 14.443 1.00 97.56 207 VAL A CA 1
ATOM 1524 C C . VAL A 1 207 ? -7.156 9.562 15.705 1.00 97.56 207 VAL A C 1
ATOM 1526 O O . VAL A 1 207 ? -6.518 8.569 16.046 1.00 97.56 207 VAL A O 1
ATOM 1529 N N . ARG A 1 208 ? -8.187 10.040 16.398 1.00 98.00 208 ARG A N 1
ATOM 1530 C CA . ARG A 1 208 ? -8.794 9.338 17.524 1.00 98.00 208 ARG A CA 1
ATOM 1531 C C . ARG A 1 208 ? -10.102 8.693 17.087 1.00 98.00 208 ARG A C 1
ATOM 1533 O O . ARG A 1 208 ? -10.896 9.329 16.391 1.00 98.00 208 ARG A O 1
ATOM 1540 N N . PHE A 1 209 ? -10.294 7.446 17.491 1.00 98.12 209 PHE A N 1
ATOM 1541 C CA . PHE A 1 209 ? -11.472 6.644 17.195 1.00 98.12 209 PHE A CA 1
ATOM 1542 C C . PHE A 1 209 ? -12.291 6.406 18.456 1.00 98.12 209 PHE A C 1
ATOM 1544 O O . PHE A 1 209 ? -11.741 6.248 19.549 1.00 98.12 209 PHE A O 1
ATOM 1551 N N . TYR A 1 210 ? -13.602 6.365 18.269 1.00 98.00 210 TYR A N 1
ATOM 1552 C CA . TYR A 1 210 ? -14.572 6.033 19.300 1.00 98.00 210 TYR A CA 1
ATOM 1553 C C . TYR A 1 210 ? -15.272 4.719 18.975 1.00 98.00 210 TYR A C 1
ATOM 1555 O O . TYR A 1 210 ? -15.138 4.165 17.878 1.00 98.00 210 TYR A O 1
ATOM 1563 N N . LYS A 1 211 ? -16.020 4.196 19.942 1.00 97.81 211 LYS A N 1
ATOM 1564 C CA . LYS A 1 211 ? -16.736 2.939 19.778 1.00 97.81 211 LYS A CA 1
ATOM 1565 C C . LYS A 1 211 ? -17.666 3.003 18.561 1.00 97.81 211 LYS A C 1
ATOM 1567 O O . LYS A 1 211 ? -18.456 3.932 18.421 1.00 97.81 211 LYS A O 1
ATOM 1572 N N . LYS A 1 212 ? -17.616 1.959 17.729 1.00 98.12 212 LYS A N 1
ATOM 1573 C CA . LYS A 1 212 ? -18.289 1.794 16.425 1.00 98.12 212 LYS A CA 1
ATOM 1574 C C . LYS A 1 212 ? -17.733 2.624 15.267 1.00 98.12 212 LYS A C 1
ATOM 1576 O O . LYS A 1 212 ? -18.190 2.412 14.144 1.00 98.12 212 LYS A O 1
ATOM 1581 N N . ASP A 1 213 ? -16.746 3.492 15.482 1.00 98.62 213 ASP A N 1
ATOM 1582 C CA . ASP A 1 213 ? -16.026 4.076 14.353 1.00 98.62 213 ASP A CA 1
ATOM 1583 C C . ASP A 1 213 ? -15.291 2.972 13.581 1.00 98.62 213 ASP A C 1
ATOM 1585 O O . ASP A 1 213 ? -14.887 1.941 14.137 1.00 98.62 213 ASP A O 1
ATOM 1589 N N . ARG A 1 214 ? -15.091 3.200 12.283 1.00 98.50 214 ARG A N 1
ATOM 1590 C CA . ARG A 1 214 ? -14.397 2.277 11.388 1.00 98.50 214 ARG A CA 1
ATOM 1591 C C . ARG A 1 214 ? -13.220 2.941 10.700 1.00 98.50 214 ARG A C 1
ATOM 1593 O O . ARG A 1 214 ? -13.360 4.016 10.125 1.00 98.50 214 ARG A O 1
ATOM 1600 N N . LEU A 1 215 ? -12.081 2.258 10.698 1.00 98.31 215 LEU A N 1
ATOM 1601 C CA . LEU A 1 215 ? -10.920 2.599 9.886 1.00 98.31 215 LEU A CA 1
ATOM 1602 C C . LEU A 1 215 ? -10.871 1.678 8.665 1.00 98.31 215 LEU A C 1
ATOM 1604 O O . LEU A 1 215 ? -10.662 0.472 8.798 1.00 98.31 215 LEU A O 1
ATOM 1608 N N . TYR A 1 216 ? -11.028 2.266 7.484 1.00 98.00 216 TYR A N 1
ATOM 1609 C CA . TYR A 1 216 ? -10.829 1.622 6.192 1.00 98.00 216 TYR A CA 1
ATOM 1610 C C . TYR A 1 216 ? -9.404 1.886 5.714 1.00 98.00 216 TYR A C 1
ATOM 1612 O O . TYR A 1 216 ? -8.977 3.035 5.575 1.00 98.00 216 TYR A O 1
ATOM 1620 N N . ILE A 1 217 ? -8.675 0.807 5.456 1.00 97.69 217 ILE A N 1
ATOM 1621 C CA . ILE A 1 217 ? -7.308 0.806 4.948 1.00 97.69 217 ILE A CA 1
ATOM 1622 C C . ILE A 1 217 ? -7.328 0.115 3.593 1.00 97.69 217 ILE A C 1
ATO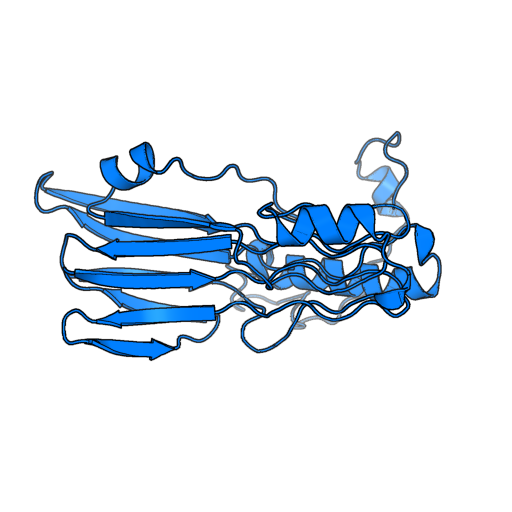M 1624 O O . ILE A 1 217 ? -7.626 -1.073 3.510 1.00 97.69 217 ILE A O 1
ATOM 1628 N N . GLN A 1 218 ? -6.959 0.840 2.545 1.00 97.75 218 GLN A N 1
ATOM 1629 C CA . GLN A 1 218 ? -6.652 0.285 1.235 1.00 97.75 218 GLN A CA 1
ATOM 1630 C C . GLN A 1 218 ? -5.193 0.611 0.925 1.00 97.75 218 GLN A C 1
ATOM 1632 O O . GLN A 1 218 ? -4.843 1.777 0.745 1.00 97.75 218 GLN A O 1
ATOM 1637 N N . THR A 1 219 ? -4.319 -0.386 0.860 1.00 97.00 219 THR A N 1
ATOM 1638 C CA . THR A 1 219 ? -2.937 -0.161 0.420 1.00 97.00 219 THR A CA 1
ATOM 1639 C C . THR A 1 219 ? -2.866 -0.113 -1.103 1.00 97.00 219 THR A C 1
ATOM 1641 O O . THR A 1 219 ? -3.754 -0.603 -1.802 1.00 97.00 219 THR A O 1
ATOM 1644 N N . SER A 1 220 ? -1.822 0.518 -1.637 1.00 97.19 220 SER A N 1
ATOM 1645 C CA . SER A 1 220 ? -1.613 0.569 -3.084 1.00 97.19 220 SER A CA 1
ATOM 1646 C C . SER A 1 220 ? -1.247 -0.806 -3.651 1.00 97.19 220 SER A C 1
ATOM 1648 O O . SER A 1 220 ? -0.561 -1.597 -2.991 1.00 97.19 220 SER A O 1
ATOM 1650 N N . GLY A 1 221 ? -1.633 -1.061 -4.900 1.00 97.81 221 GLY A N 1
ATOM 1651 C CA . GLY A 1 221 ? -1.107 -2.192 -5.664 1.00 97.81 221 GLY A CA 1
ATOM 1652 C C . GLY A 1 221 ? 0.336 -1.965 -6.126 1.00 97.81 221 GLY A C 1
ATOM 1653 O O . GLY A 1 221 ? 1.017 -1.046 -5.674 1.00 97.81 221 GLY A O 1
ATOM 1654 N N . GLY A 1 222 ? 0.812 -2.812 -7.033 1.00 98.00 222 GLY A N 1
ATOM 1655 C CA . GLY A 1 222 ? 2.072 -2.608 -7.754 1.00 98.00 222 GLY A CA 1
ATOM 1656 C C . GLY A 1 222 ? 1.817 -2.194 -9.199 1.00 98.00 222 GLY A C 1
ATOM 1657 O O . GLY A 1 222 ? 0.772 -2.517 -9.753 1.00 98.00 222 GLY A O 1
ATOM 1658 N N . GLY A 1 223 ? 2.742 -1.466 -9.819 1.00 98.12 223 GLY A N 1
ATOM 1659 C CA . GLY A 1 223 ? 2.652 -1.089 -11.229 1.00 98.12 223 GLY A CA 1
ATOM 1660 C C . GLY A 1 223 ? 2.739 -2.301 -12.159 1.00 98.12 223 GLY A C 1
ATOM 1661 O O . GLY A 1 223 ? 3.323 -3.327 -11.807 1.00 98.12 223 GLY A O 1
ATOM 1662 N N . GLY A 1 224 ? 2.167 -2.184 -13.356 1.00 98.12 224 GLY A N 1
ATOM 1663 C CA . GLY A 1 224 ? 2.248 -3.223 -14.383 1.00 98.12 224 GLY A CA 1
ATOM 1664 C C . GLY A 1 224 ? 3.523 -3.127 -15.217 1.00 98.12 224 GLY A C 1
ATOM 1665 O O . GLY A 1 224 ? 4.138 -2.063 -15.317 1.00 98.12 224 GLY A O 1
ATOM 1666 N N . TRP A 1 225 ? 3.891 -4.229 -15.863 1.00 98.12 225 TRP A N 1
ATOM 1667 C CA . TRP A 1 225 ? 4.999 -4.312 -16.812 1.00 98.12 225 TRP A CA 1
ATOM 1668 C C . TRP A 1 225 ? 4.493 -4.673 -18.210 1.00 98.12 225 TRP A C 1
ATOM 1670 O O . TRP A 1 225 ? 3.691 -5.594 -18.368 1.00 98.12 225 TRP A O 1
ATOM 1680 N N . GLY A 1 226 ? 4.987 -3.984 -19.241 1.00 97.81 226 GLY A N 1
ATOM 1681 C CA . GLY A 1 226 ? 4.642 -4.282 -20.635 1.00 97.81 226 GLY A CA 1
ATOM 1682 C C . GLY A 1 226 ? 3.253 -3.786 -21.046 1.00 97.81 226 GLY A C 1
ATOM 1683 O O . GLY A 1 226 ? 2.435 -3.399 -20.211 1.00 97.81 226 GLY A O 1
ATOM 1684 N N . ASN A 1 227 ? 2.957 -3.817 -22.344 1.00 97.88 227 ASN A N 1
ATOM 1685 C CA . ASN A 1 227 ? 1.667 -3.372 -22.872 1.00 97.88 227 ASN A CA 1
ATOM 1686 C C . ASN A 1 227 ? 0.510 -4.260 -22.353 1.00 97.88 227 ASN A C 1
ATOM 1688 O O . ASN A 1 227 ? 0.516 -5.461 -22.626 1.00 97.88 227 ASN A O 1
ATOM 1692 N N . PRO A 1 228 ? -0.518 -3.709 -21.673 1.00 97.62 228 PRO A N 1
ATOM 1693 C CA . PRO A 1 228 ? -1.672 -4.484 -21.200 1.00 97.62 228 PRO A CA 1
ATOM 1694 C C . PRO A 1 228 ? -2.402 -5.276 -22.292 1.00 97.62 228 PRO A C 1
ATOM 1696 O O . PRO A 1 228 ? -2.991 -6.315 -22.006 1.00 97.62 228 PRO A O 1
ATOM 1699 N N . LEU A 1 229 ? -2.348 -4.816 -23.547 1.00 97.00 229 LEU A N 1
ATOM 1700 C CA . LEU A 1 229 ? -2.965 -5.513 -24.681 1.00 97.00 229 LEU A CA 1
ATOM 1701 C C . LEU A 1 229 ? -2.260 -6.831 -25.040 1.00 97.00 229 LEU A C 1
ATOM 1703 O O . LEU A 1 229 ? -2.831 -7.653 -25.751 1.00 97.00 229 LEU A O 1
ATOM 1707 N N . GLU A 1 230 ? -1.039 -7.039 -24.547 1.00 97.12 230 GLU A N 1
ATOM 1708 C CA . GLU A 1 230 ? -0.261 -8.268 -24.736 1.00 97.12 230 GLU A CA 1
ATOM 1709 C C . GLU A 1 230 ? -0.478 -9.288 -23.610 1.00 97.12 230 GLU A C 1
ATOM 1711 O O . GLU A 1 230 ? 0.134 -10.358 -23.632 1.00 97.12 230 GLU A O 1
ATOM 1716 N N . ARG A 1 231 ? -1.325 -8.977 -22.617 1.00 97.25 231 ARG A N 1
ATOM 1717 C CA . ARG A 1 231 ? -1.643 -9.905 -21.529 1.00 97.25 231 ARG A CA 1
ATOM 1718 C C . ARG A 1 231 ? -2.314 -11.157 -22.086 1.00 97.25 231 ARG A C 1
ATOM 1720 O O . ARG A 1 231 ? -3.237 -11.086 -22.900 1.00 97.25 231 ARG A O 1
ATOM 1727 N N . ASP A 1 232 ? -1.864 -12.317 -21.615 1.00 96.69 232 ASP A N 1
ATOM 1728 C CA . ASP A 1 232 ? -2.448 -13.591 -22.014 1.00 96.69 232 ASP A CA 1
ATOM 1729 C C . ASP A 1 232 ? -3.943 -13.653 -21.653 1.00 96.69 232 ASP A C 1
ATOM 1731 O O . ASP A 1 232 ? -4.366 -13.333 -20.539 1.00 96.69 232 ASP A O 1
ATOM 1735 N N . LYS A 1 233 ? -4.765 -14.098 -22.610 1.00 95.31 233 LYS A N 1
ATOM 1736 C CA . LYS A 1 233 ? -6.226 -14.126 -22.450 1.00 95.31 233 LYS A CA 1
ATOM 1737 C C . LYS A 1 233 ? -6.685 -15.116 -21.381 1.00 95.31 233 LYS A C 1
ATOM 1739 O O . LYS A 1 233 ? -7.788 -14.949 -20.863 1.00 95.31 233 LYS A O 1
ATOM 1744 N N . LYS A 1 234 ? -5.913 -16.168 -21.083 1.00 95.25 234 LYS A N 1
ATOM 1745 C CA . LYS A 1 234 ? -6.249 -17.106 -20.003 1.00 95.25 234 LYS A CA 1
ATOM 1746 C C . LYS A 1 234 ? -5.914 -16.483 -18.654 1.00 95.25 234 LYS A C 1
ATOM 1748 O O . LYS A 1 234 ? -6.774 -16.522 -17.784 1.00 95.25 234 LYS A O 1
ATOM 1753 N N . ALA A 1 235 ? -4.746 -15.852 -18.519 1.00 92.62 235 ALA A N 1
ATOM 1754 C CA . ALA A 1 235 ? -4.375 -15.111 -17.311 1.00 92.62 235 ALA A CA 1
ATOM 1755 C C . ALA A 1 235 ? -5.419 -14.034 -16.969 1.00 92.62 235 ALA A C 1
ATOM 1757 O O . ALA A 1 235 ? -5.927 -14.012 -15.854 1.00 92.62 235 ALA A O 1
ATOM 1758 N N . LEU A 1 236 ? -5.848 -13.245 -17.961 1.00 92.75 236 LEU A N 1
ATOM 1759 C CA . LEU A 1 236 ? -6.903 -12.243 -17.778 1.00 92.75 236 LEU A CA 1
ATOM 1760 C C . LEU A 1 236 ? -8.233 -12.853 -17.298 1.00 92.75 236 LEU A C 1
ATOM 1762 O O . LEU A 1 236 ? -8.924 -12.268 -16.472 1.00 92.75 236 LEU A O 1
ATOM 1766 N N . LYS A 1 237 ? -8.613 -14.033 -17.806 1.00 93.25 237 LYS A N 1
ATOM 1767 C CA . LYS A 1 237 ? -9.823 -14.733 -17.343 1.00 93.25 237 LYS A CA 1
ATOM 1768 C C . LYS A 1 237 ? -9.697 -15.232 -15.905 1.00 93.25 237 LYS A C 1
ATOM 1770 O O . LYS A 1 237 ? -10.713 -15.271 -15.219 1.00 93.25 237 LYS A O 1
ATOM 1775 N N . CYS A 1 238 ? -8.501 -15.637 -15.477 1.00 91.06 238 CYS A N 1
ATOM 1776 C CA . CYS A 1 238 ? -8.251 -15.984 -14.080 1.00 91.06 238 CYS A CA 1
ATOM 1777 C C . CYS A 1 238 ? -8.383 -14.744 -13.192 1.00 91.06 238 CYS A C 1
ATOM 1779 O O . CYS A 1 238 ? -9.141 -14.791 -12.236 1.00 91.06 238 CYS A O 1
ATOM 1781 N N . ASP A 1 239 ? -7.774 -13.618 -13.580 1.00 90.19 239 ASP A N 1
ATOM 1782 C CA . ASP A 1 239 ? -7.834 -12.374 -12.795 1.00 90.19 239 ASP A CA 1
ATOM 1783 C C . ASP A 1 239 ? -9.265 -11.869 -12.561 1.00 90.19 239 ASP A C 1
ATOM 1785 O O . ASP A 1 239 ? -9.548 -11.302 -11.520 1.00 90.19 239 ASP A O 1
ATOM 1789 N N . VAL A 1 240 ? -10.167 -12.044 -13.534 1.00 90.12 240 VAL A N 1
ATOM 1790 C CA . VAL A 1 240 ? -11.579 -11.627 -13.410 1.00 90.12 240 VAL A CA 1
ATOM 1791 C C . VAL A 1 240 ? -12.396 -12.597 -12.549 1.00 90.12 240 VAL A C 1
ATOM 1793 O O . VAL A 1 240 ? -13.467 -12.242 -12.059 1.00 90.12 240 VAL A O 1
ATOM 1796 N N . LYS A 1 241 ? -11.942 -13.846 -12.432 1.00 88.69 241 LYS A N 1
ATOM 1797 C CA . LYS A 1 241 ? -12.626 -14.881 -11.657 1.00 88.69 241 LYS A CA 1
ATOM 1798 C C . LYS A 1 241 ? -12.261 -14.816 -10.171 1.00 88.69 241 LYS A C 1
ATOM 1800 O O . LYS A 1 241 ? -13.112 -15.166 -9.353 1.00 88.69 241 LYS A O 1
ATOM 1805 N N . ASP A 1 242 ? -11.017 -14.453 -9.877 1.00 76.06 242 ASP A N 1
ATOM 1806 C CA . ASP A 1 242 ? -10.453 -14.334 -8.527 1.00 76.06 242 ASP A CA 1
ATOM 1807 C C . ASP A 1 242 ? -10.942 -13.063 -7.805 1.00 76.06 242 ASP A C 1
ATOM 1809 O O . ASP A 1 242 ? -11.163 -13.149 -6.574 1.00 76.06 242 ASP A O 1
#

Foldseek 3Di:
DDDPPDDDDPVVVVPDDDDDDDCDLVHNDPPDDCPCCLFQVVLQVVQVVLVVCCVPCVQVGFFRFLSGQWWKWKWDADPVVRDIAIDIFGWAAKAGFHPPAATAGRAHDDSDHDDGDDQVNVVVRFQKHWPDWDFDAQQWWAALHIIYTTIKTKIAHQAFWMKIWTAIDFPVHFRQAEAQIGTGHGKWKWKQAPVRDIDTDDNTDIDTHHHGIMIITTGGTHIYYHHNVNHDPVVVVVSVVD